Protein AF-A0A6P0UUU0-F1 (afdb_monomer_lite)

Radius of gyration: 30.45 Å; chains: 1; bounding box: 71×57×84 Å

pLDDT: mean 71.26, std 27.65, range [24.52, 98.75]

Foldseek 3Di:
DPPVLQQWAPFAPQAADGTDTEHEPPGPQAQPDDPVPCPPVQAARRRHGQADPRGGGPDRDGAPDKAKDFPDDAPFEDAAQAWTPIWGKIFIGGDPPRHGDQHWFFWKFKAWPDPFWTWDFPDRIFTAHSRRMTTTITGTHRAFDKTWIWIDGPPYDIDIGIYTHDHAFKDKDWDDDPPFDDPQLDFTPAWTWIFIDGPDDDCPPDPTPTDTQGQDSPDRPSCCPVVVVVSVVVVVVVPVVRDDDPPQDDDDDDDDDPDDPPDDGVVVVVVVVVVVVVPDDDDPDDDD

Secondary structure (DSSP, 8-state):
--GGGG-BPPSB-SSSSS-B-PBPTT-TTTT-S-GGGGTT--B-TTS-BS-BTTB--SSS-----EEEEEEE--SEEEETTSB-SS-EEEEEEETTTTEE---TT-EEEEEE--SSS-EE-S--EEE--TTSEEEE--EE-SS-EEEEEEEE-TTS--EEEEEEEEPPPEEEEEEE--S----TT---SS-EEEEEEETTS-GGGS---EEEEPPPSSSSS--HHHHHHHHHHHHHHHGGGG----TT----------S-TT---HHHHHHHHHHHHHT---------

Structure (mmCIF, N/CA/C/O backbone):
data_AF-A0A6P0UUU0-F1
#
_entry.id   AF-A0A6P0UUU0-F1
#
loop_
_atom_site.group_PDB
_atom_site.id
_atom_site.type_symbol
_atom_site.label_atom_id
_atom_site.label_alt_id
_atom_site.label_comp_id
_atom_site.label_asym_id
_atom_site.label_entity_id
_atom_site.label_seq_id
_atom_site.pdbx_PDB_ins_code
_atom_site.Cartn_x
_atom_site.Cartn_y
_atom_site.Cartn_z
_atom_site.occupancy
_atom_site.B_iso_or_equiv
_atom_site.auth_seq_id
_atom_site.auth_comp_id
_atom_site.auth_asym_id
_atom_site.auth_atom_id
_atom_site.pdbx_PDB_model_num
ATOM 1 N N . MET A 1 1 ? 17.613 -21.620 -22.709 1.00 44.66 1 MET A N 1
ATOM 2 C CA . MET A 1 1 ? 16.997 -20.445 -22.071 1.00 44.66 1 MET A CA 1
ATOM 3 C C . MET A 1 1 ? 15.505 -20.620 -22.190 1.00 44.66 1 MET A C 1
ATOM 5 O O . MET A 1 1 ? 15.018 -20.795 -23.304 1.00 44.66 1 MET A O 1
ATOM 9 N N . ASN A 1 2 ? 14.822 -20.731 -21.058 1.00 46.19 2 ASN A N 1
ATOM 10 C CA . ASN A 1 2 ? 13.368 -20.734 -21.039 1.00 46.19 2 ASN A CA 1
ATOM 11 C C . ASN A 1 2 ? 12.941 -19.280 -21.319 1.00 46.19 2 ASN A C 1
ATOM 13 O O . ASN A 1 2 ? 13.524 -18.386 -20.716 1.00 46.19 2 ASN A O 1
ATOM 17 N N . PRO A 1 3 ? 11.983 -18.985 -22.210 1.00 50.66 3 PRO A N 1
ATOM 18 C CA . PRO A 1 3 ? 11.559 -17.604 -22.479 1.00 50.66 3 PRO A CA 1
ATOM 19 C C . PRO A 1 3 ? 11.053 -16.827 -21.242 1.00 50.66 3 PRO A C 1
ATOM 21 O O . PRO A 1 3 ? 10.947 -15.609 -21.294 1.00 50.66 3 PRO A O 1
ATOM 24 N N . GLN A 1 4 ? 10.785 -17.521 -20.126 1.00 52.41 4 GLN A N 1
ATOM 25 C CA . GLN A 1 4 ? 10.502 -16.953 -18.797 1.00 52.41 4 GLN A CA 1
ATOM 26 C C . GLN A 1 4 ? 11.733 -16.322 -18.101 1.00 52.41 4 GLN A C 1
ATOM 28 O O . GLN A 1 4 ? 11.567 -15.569 -17.147 1.00 52.41 4 GLN A O 1
ATOM 33 N N . ASP A 1 5 ? 12.962 -16.574 -18.570 1.00 68.62 5 ASP A N 1
ATOM 34 C CA . ASP A 1 5 ? 14.196 -16.048 -17.952 1.00 68.62 5 ASP A CA 1
ATOM 35 C C . ASP A 1 5 ? 14.411 -14.545 -18.225 1.00 68.62 5 ASP A C 1
ATOM 37 O O . ASP A 1 5 ? 15.301 -13.930 -17.647 1.00 68.62 5 ASP A O 1
ATOM 41 N N . SER A 1 6 ? 13.613 -13.930 -19.105 1.00 81.38 6 SER A N 1
ATOM 42 C CA . SER A 1 6 ? 13.775 -12.519 -19.485 1.00 81.38 6 SER A CA 1
ATOM 43 C C . SER A 1 6 ? 13.211 -11.529 -18.458 1.00 81.38 6 SER A C 1
ATOM 45 O O . SER A 1 6 ? 13.494 -10.337 -18.569 1.00 81.38 6 SER A O 1
ATOM 47 N N . ARG A 1 7 ? 12.428 -12.004 -17.473 1.00 91.25 7 ARG A N 1
ATOM 48 C CA . ARG A 1 7 ? 11.769 -11.190 -16.428 1.00 91.25 7 ARG A CA 1
ATOM 49 C C . ARG A 1 7 ? 11.133 -9.912 -16.981 1.00 91.25 7 ARG A C 1
ATOM 51 O O . ARG A 1 7 ? 11.441 -8.795 -16.569 1.00 91.25 7 ARG A O 1
ATOM 58 N N . LEU A 1 8 ? 10.260 -10.112 -17.959 1.00 93.75 8 LEU A N 1
ATOM 59 C CA . LEU A 1 8 ? 9.458 -9.063 -18.569 1.00 93.75 8 LEU A CA 1
ATOM 60 C C . LEU A 1 8 ? 8.027 -9.164 -18.061 1.00 93.75 8 LEU A C 1
ATOM 62 O O . LEU A 1 8 ? 7.489 -10.264 -17.921 1.00 93.75 8 LEU A O 1
ATOM 66 N N . ALA A 1 9 ? 7.398 -8.019 -17.850 1.00 95.25 9 ALA A N 1
ATOM 67 C CA . ALA A 1 9 ? 5.964 -7.949 -17.660 1.00 95.25 9 ALA A CA 1
ATOM 68 C C . ALA A 1 9 ? 5.229 -8.314 -18.975 1.00 95.25 9 ALA A C 1
ATOM 70 O O . ALA A 1 9 ? 5.771 -8.066 -20.060 1.00 95.25 9 ALA A O 1
ATOM 71 N N . PRO A 1 10 ? 4.009 -8.888 -18.921 1.00 94.50 10 PRO A N 1
ATOM 72 C CA . PRO A 1 10 ? 3.176 -9.108 -20.111 1.00 94.50 10 PRO A CA 1
ATOM 73 C C . PRO A 1 10 ? 2.939 -7.813 -20.899 1.00 94.50 10 PRO A C 1
ATOM 75 O O . PRO A 1 10 ? 3.028 -6.739 -20.329 1.00 94.50 10 PRO A O 1
ATOM 78 N N . LEU A 1 11 ? 2.585 -7.878 -22.187 1.00 95.50 11 LEU A N 1
ATOM 79 C CA . LEU A 1 11 ? 2.251 -6.672 -22.960 1.00 95.50 11 LEU A CA 1
ATOM 80 C C . LEU A 1 11 ? 1.112 -5.881 -22.284 1.00 95.50 11 LEU A C 1
ATOM 82 O O . LEU A 1 11 ? 0.001 -6.398 -22.144 1.00 95.50 11 LEU A O 1
ATOM 86 N N . GLY A 1 12 ? 1.371 -4.629 -21.903 1.00 95.38 12 GLY A N 1
ATOM 87 C CA . GLY A 1 12 ? 0.440 -3.833 -21.102 1.00 95.38 12 GLY A CA 1
ATOM 88 C C . GLY A 1 12 ? 0.686 -2.327 -21.170 1.00 95.38 12 GLY A C 1
ATOM 89 O O . GLY A 1 12 ? 1.577 -1.854 -21.876 1.00 95.38 12 GLY A O 1
ATOM 90 N N . ASP A 1 13 ? -0.151 -1.566 -20.462 1.00 95.50 13 ASP A N 1
ATOM 91 C CA . ASP A 1 13 ? 0.053 -0.129 -20.254 1.00 95.50 13 ASP A CA 1
ATOM 92 C C . ASP A 1 13 ? 1.038 0.089 -19.098 1.00 95.50 13 ASP A C 1
ATOM 94 O O . ASP A 1 13 ? 0.665 0.024 -17.928 1.00 95.50 13 ASP A O 1
ATOM 98 N N . TYR A 1 14 ? 2.290 0.370 -19.453 1.00 95.88 14 TYR A N 1
ATOM 99 C CA . TYR A 1 14 ? 3.342 0.780 -18.519 1.00 95.88 14 TYR A CA 1
ATOM 100 C C . TYR A 1 14 ? 3.783 2.227 -18.768 1.00 95.88 14 TYR A C 1
ATOM 102 O O . TYR A 1 14 ? 4.928 2.589 -18.492 1.00 95.88 14 TYR A O 1
ATOM 110 N N . GLY A 1 15 ? 2.872 3.039 -19.315 1.00 94.31 15 GLY A N 1
ATOM 111 C CA . GLY A 1 15 ? 3.083 4.442 -19.654 1.00 94.31 15 GLY A CA 1
ATOM 112 C C . GLY A 1 15 ? 3.233 4.708 -21.150 1.00 94.31 15 GLY A C 1
ATOM 113 O O . GLY A 1 15 ? 3.515 3.810 -21.949 1.00 94.31 15 GLY A O 1
ATOM 114 N N . GLY A 1 16 ? 3.058 5.978 -21.519 1.00 93.06 16 GLY A N 1
ATOM 115 C CA . GLY A 1 16 ? 3.174 6.455 -22.898 1.00 93.06 16 GLY A CA 1
ATOM 116 C C . GLY A 1 16 ? 2.039 6.027 -23.852 1.00 93.06 16 GLY A C 1
ATOM 117 O O . GLY A 1 16 ? 0.987 5.551 -23.428 1.00 93.06 16 GLY A O 1
ATOM 118 N N . PRO A 1 17 ? 2.204 6.237 -25.175 1.00 95.19 17 PRO A N 1
ATOM 119 C CA . PRO A 1 17 ? 1.106 6.148 -26.147 1.00 95.19 17 PRO A CA 1
ATOM 120 C C . PRO A 1 17 ? 0.798 4.732 -26.665 1.00 95.19 17 PRO A C 1
ATOM 122 O O . PRO A 1 17 ? -0.170 4.552 -27.405 1.00 95.19 17 PRO A O 1
ATOM 125 N N . THR A 1 18 ? 1.619 3.730 -26.343 1.00 94.94 18 THR A N 1
ATOM 126 C CA . THR A 1 18 ? 1.473 2.350 -26.839 1.00 94.94 18 THR A CA 1
ATOM 127 C C . THR A 1 18 ? 1.799 1.339 -25.750 1.00 94.94 18 THR A C 1
ATOM 129 O O . THR A 1 18 ? 2.655 1.602 -24.913 1.00 94.94 18 THR A O 1
ATOM 132 N N . GLN A 1 19 ? 1.194 0.150 -25.812 1.00 96.81 19 GLN A N 1
ATOM 133 C CA . GLN A 1 19 ? 1.541 -0.943 -24.901 1.00 96.81 19 GLN A CA 1
ATOM 134 C C . GLN A 1 19 ? 3.003 -1.384 -25.070 1.00 96.81 19 GLN A C 1
ATOM 136 O O . GLN A 1 19 ? 3.518 -1.433 -26.190 1.00 96.81 19 GLN A O 1
ATOM 141 N N . THR A 1 20 ? 3.650 -1.746 -23.964 1.00 96.12 20 THR A N 1
ATOM 142 C CA . THR A 1 20 ? 5.048 -2.203 -23.908 1.00 96.12 20 THR A CA 1
ATOM 143 C C . THR A 1 20 ? 5.175 -3.467 -23.054 1.00 96.12 20 THR A C 1
ATOM 145 O O . THR A 1 20 ? 4.236 -3.849 -22.359 1.00 96.12 20 THR A O 1
ATOM 148 N N . HIS A 1 21 ? 6.320 -4.146 -23.133 1.00 95.56 21 HIS A N 1
ATOM 149 C CA . HIS A 1 21 ? 6.720 -5.135 -22.130 1.00 95.56 21 HIS A CA 1
ATOM 150 C C . HIS A 1 21 ? 7.664 -4.423 -21.162 1.00 95.56 21 HIS A C 1
ATOM 152 O O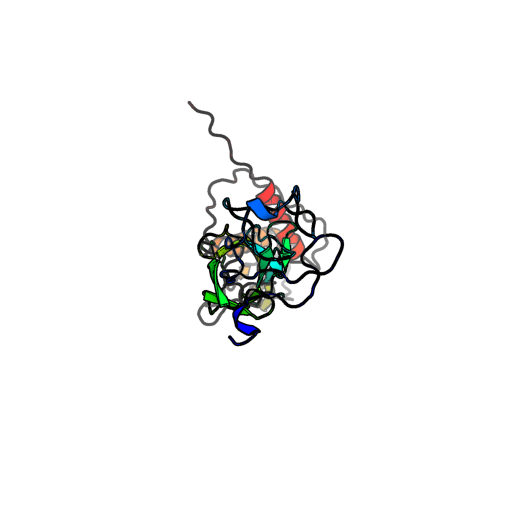 . HIS A 1 21 ? 8.781 -4.086 -21.559 1.00 95.56 21 HIS A O 1
ATOM 158 N N . ALA A 1 22 ? 7.211 -4.147 -19.939 1.00 96.69 22 ALA A N 1
ATOM 159 C CA . ALA A 1 22 ? 8.073 -3.526 -18.939 1.00 96.69 22 ALA A CA 1
ATOM 160 C C . ALA A 1 22 ? 9.169 -4.491 -18.479 1.00 96.69 22 ALA A C 1
ATOM 162 O O . ALA A 1 22 ? 8.937 -5.697 -18.355 1.00 96.69 22 ALA A O 1
ATOM 163 N N . LEU A 1 23 ? 10.352 -3.952 -18.194 1.00 96.44 23 LEU A N 1
ATOM 164 C CA . LEU A 1 23 ? 11.395 -4.693 -17.493 1.00 96.44 23 LEU A CA 1
ATOM 165 C C . LEU A 1 23 ? 11.009 -4.785 -16.015 1.00 96.44 23 LEU A C 1
ATOM 167 O O . LEU A 1 23 ? 10.646 -3.780 -15.402 1.00 96.44 23 LEU A O 1
ATOM 171 N N . LEU A 1 24 ? 11.059 -5.986 -15.445 1.00 95.44 24 LEU A N 1
ATOM 172 C CA . LEU A 1 24 ? 10.915 -6.167 -14.002 1.00 95.44 24 LEU A CA 1
ATOM 173 C C . LEU A 1 24 ? 12.276 -5.965 -13.313 1.00 95.44 24 LEU A C 1
ATOM 175 O O . LEU A 1 24 ? 13.309 -6.067 -13.988 1.00 95.44 24 LEU A O 1
ATOM 179 N N . PRO A 1 25 ? 12.304 -5.715 -11.984 1.00 92.50 25 PRO A N 1
ATOM 180 C CA . PRO A 1 25 ? 13.548 -5.725 -11.210 1.00 92.50 25 PRO A CA 1
ATOM 181 C C . PRO A 1 25 ? 14.402 -6.949 -11.554 1.00 92.50 25 PRO A C 1
ATOM 183 O O . PRO A 1 25 ? 13.845 -7.994 -11.857 1.00 92.50 25 PRO A O 1
ATOM 186 N N . ASP A 1 26 ? 15.728 -6.805 -11.581 1.00 91.06 26 ASP A N 1
ATOM 187 C CA . ASP A 1 26 ? 16.729 -7.807 -11.999 1.00 91.06 26 ASP A CA 1
ATOM 188 C C . ASP A 1 26 ? 16.436 -8.555 -13.319 1.00 91.06 26 ASP A C 1
ATOM 190 O O . ASP A 1 26 ? 16.791 -9.728 -13.481 1.00 91.06 26 ASP A O 1
ATOM 194 N N . SER A 1 27 ? 15.793 -7.895 -14.287 1.00 95.00 27 SER A N 1
ATOM 195 C CA . SER A 1 27 ? 15.747 -8.393 -15.662 1.00 95.00 27 SER A CA 1
ATOM 196 C C . SER A 1 27 ? 17.153 -8.456 -16.279 1.00 95.00 27 SER A C 1
ATOM 198 O O . SER A 1 27 ? 17.922 -7.505 -16.136 1.00 95.00 27 SER A O 1
ATOM 200 N N . PRO A 1 28 ? 17.500 -9.519 -17.037 1.00 94.94 28 PRO A N 1
ATOM 201 C CA . PRO A 1 28 ? 18.769 -9.590 -17.766 1.00 94.94 28 PRO A CA 1
ATOM 202 C C . PRO A 1 28 ? 18.944 -8.526 -18.857 1.00 94.94 28 PRO A C 1
ATOM 204 O O . PRO A 1 28 ? 20.000 -8.487 -19.477 1.00 94.94 28 PRO A O 1
ATOM 207 N N . ALA A 1 29 ? 17.902 -7.743 -19.151 1.00 95.31 29 ALA A N 1
ATOM 208 C CA . ALA A 1 29 ? 17.928 -6.655 -20.121 1.00 95.31 29 ALA A CA 1
ATOM 209 C C . ALA A 1 29 ? 18.326 -5.299 -19.511 1.00 95.31 29 ALA A C 1
ATOM 211 O O . ALA A 1 29 ? 18.540 -4.363 -20.280 1.00 95.31 29 ALA A O 1
ATOM 212 N N . LEU A 1 30 ? 18.434 -5.209 -18.179 1.00 95.50 30 LEU A N 1
ATOM 213 C CA . LEU A 1 30 ? 18.801 -3.982 -17.471 1.00 95.50 30 LEU A CA 1
ATOM 214 C C . LEU A 1 30 ? 20.280 -3.634 -17.667 1.00 95.50 30 LEU A C 1
ATOM 216 O O . LEU A 1 30 ? 21.133 -4.493 -17.446 1.00 95.50 30 LEU A O 1
ATOM 220 N N . ASP A 1 31 ? 20.578 -2.389 -18.037 1.00 95.75 31 ASP A N 1
ATOM 221 C CA . ASP A 1 31 ? 21.915 -1.788 -18.116 1.00 95.75 31 ASP A CA 1
ATOM 222 C C . ASP A 1 31 ? 22.934 -2.601 -18.953 1.00 95.75 31 ASP A C 1
ATOM 224 O O . ASP A 1 31 ? 24.138 -2.604 -18.681 1.00 95.75 31 ASP A O 1
ATOM 228 N N . VAL A 1 32 ? 22.471 -3.328 -19.976 1.00 95.38 32 VAL A N 1
ATOM 229 C CA . VAL A 1 32 ? 23.313 -4.227 -20.803 1.00 95.38 32 VAL A CA 1
ATOM 230 C C . VAL A 1 32 ? 23.292 -3.912 -22.301 1.00 95.38 32 VAL A C 1
ATOM 232 O O . VAL A 1 32 ? 23.882 -4.643 -23.102 1.00 95.38 32 VAL A O 1
ATOM 235 N N . GLY A 1 33 ? 22.610 -2.846 -22.711 1.00 94.56 33 GLY A N 1
ATOM 236 C CA . GLY A 1 33 ? 22.616 -2.375 -24.089 1.00 94.56 33 GLY A CA 1
ATOM 237 C C . GLY A 1 33 ? 23.905 -1.637 -24.472 1.00 94.56 33 GLY A C 1
ATOM 238 O O . GLY A 1 33 ? 24.763 -1.331 -23.648 1.00 94.56 33 GLY A O 1
ATOM 239 N N . ASP A 1 34 ? 24.054 -1.345 -25.766 1.00 95.50 34 ASP A N 1
ATOM 240 C CA . ASP A 1 34 ? 25.179 -0.565 -26.296 1.00 95.50 34 ASP A CA 1
ATOM 241 C C . ASP A 1 34 ? 24.724 0.864 -26.619 1.00 95.50 34 ASP A C 1
ATOM 243 O O . ASP A 1 34 ? 24.010 1.100 -27.599 1.00 95.50 34 ASP A O 1
ATOM 247 N N . ASN A 1 35 ? 25.190 1.831 -25.825 1.00 95.88 35 ASN A N 1
ATOM 248 C CA . ASN A 1 35 ? 24.887 3.253 -26.008 1.00 95.88 35 ASN A CA 1
ATOM 249 C C . ASN A 1 35 ? 25.274 3.777 -27.403 1.00 95.88 35 ASN A C 1
ATOM 251 O O . ASN A 1 35 ? 24.651 4.718 -27.900 1.00 95.88 35 ASN A O 1
ATOM 255 N N . ALA A 1 36 ? 26.277 3.185 -28.064 1.00 94.94 36 ALA A N 1
ATOM 256 C CA . ALA A 1 36 ? 26.676 3.588 -29.411 1.00 94.94 36 ALA A CA 1
ATOM 257 C C . ALA A 1 36 ? 25.599 3.269 -30.466 1.00 94.94 36 ALA A C 1
ATOM 259 O O . ALA A 1 36 ? 25.558 3.918 -31.513 1.00 94.94 36 ALA A O 1
ATOM 260 N N . GLN A 1 37 ? 24.698 2.319 -30.185 1.00 93.50 37 GLN A N 1
ATOM 261 C CA . GLN A 1 37 ? 23.611 1.921 -31.088 1.00 93.50 37 GLN A CA 1
ATOM 262 C C . GLN A 1 37 ? 22.373 2.816 -30.988 1.00 93.50 37 GLN A C 1
ATOM 264 O O . GLN A 1 37 ? 21.430 2.633 -31.757 1.00 93.50 37 GLN A O 1
ATOM 269 N N . LEU A 1 38 ? 22.352 3.804 -30.086 1.00 90.62 38 LEU A N 1
ATOM 270 C CA . LEU A 1 38 ? 21.170 4.648 -29.900 1.00 90.62 38 LEU A CA 1
ATOM 271 C C . LEU A 1 38 ? 20.869 5.538 -31.105 1.00 90.62 38 LEU A C 1
ATOM 273 O O . LEU A 1 38 ? 19.727 5.942 -31.274 1.00 90.62 38 LEU A O 1
ATOM 277 N N . MET A 1 39 ? 21.851 5.847 -31.958 1.00 90.12 39 MET A N 1
ATOM 278 C CA . MET A 1 39 ? 21.653 6.620 -33.198 1.00 90.12 39 MET A CA 1
ATOM 279 C C . MET A 1 39 ? 20.778 7.888 -33.034 1.00 90.12 39 MET 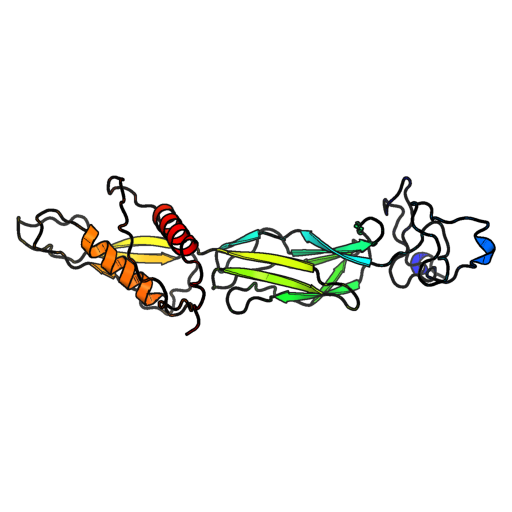A C 1
ATOM 281 O O . MET A 1 39 ? 20.030 8.257 -33.937 1.00 90.12 39 MET A O 1
ATOM 285 N N . GLY A 1 40 ? 20.861 8.566 -31.881 1.00 89.94 40 GLY A N 1
ATOM 286 C CA . GLY A 1 40 ? 20.072 9.767 -31.568 1.00 89.94 40 GLY A CA 1
ATOM 287 C C . GLY A 1 40 ? 18.720 9.525 -30.879 1.00 89.94 40 GLY A C 1
ATOM 288 O O . GLY A 1 40 ? 18.004 10.490 -30.627 1.00 89.94 40 GLY A O 1
ATOM 289 N N . LEU A 1 41 ? 18.370 8.281 -30.541 1.00 93.88 41 LEU A N 1
ATOM 290 C CA . LEU A 1 41 ? 17.237 7.950 -29.673 1.00 93.88 41 LEU A CA 1
ATOM 291 C C . LEU A 1 41 ? 17.496 8.497 -28.265 1.00 93.88 41 LEU A C 1
ATOM 293 O O . LEU A 1 41 ? 18.335 7.980 -27.532 1.00 93.88 41 LEU A O 1
ATOM 297 N N . THR A 1 42 ? 16.770 9.548 -27.890 1.00 95.81 42 THR A N 1
ATOM 298 C CA . THR A 1 42 ? 16.851 10.148 -26.549 1.00 95.81 42 THR A CA 1
ATOM 299 C C . THR A 1 42 ? 15.809 9.589 -25.585 1.00 95.81 42 THR A C 1
ATOM 301 O O . THR A 1 42 ? 15.970 9.742 -24.375 1.00 95.81 42 THR A O 1
ATOM 304 N N . THR A 1 43 ? 14.754 8.953 -26.107 1.00 96.69 43 THR A N 1
ATOM 305 C CA . THR A 1 43 ? 13.658 8.391 -25.310 1.00 96.69 43 THR A CA 1
ATOM 306 C C . THR A 1 43 ? 13.239 6.986 -25.743 1.00 96.69 43 THR A C 1
ATOM 308 O O . THR A 1 43 ? 13.507 6.551 -26.869 1.00 96.69 43 THR A O 1
ATOM 311 N N . ASP A 1 44 ? 12.647 6.241 -24.813 1.00 96.69 44 ASP A N 1
ATOM 312 C CA . ASP A 1 44 ? 12.035 4.944 -25.063 1.00 96.69 44 ASP A CA 1
ATOM 313 C C . ASP A 1 44 ? 10.675 5.100 -25.752 1.00 96.69 44 ASP A C 1
ATOM 315 O O . ASP A 1 44 ? 10.266 6.208 -26.116 1.00 96.69 44 ASP A O 1
ATOM 319 N N . GLN A 1 45 ? 9.983 3.986 -25.992 1.00 95.75 45 GLN A N 1
ATOM 320 C CA . GLN A 1 45 ? 8.688 4.007 -26.672 1.00 95.75 45 GLN A CA 1
ATOM 321 C C . GLN A 1 45 ? 7.606 4.761 -25.877 1.00 95.75 45 GLN A C 1
ATOM 323 O O . GLN A 1 45 ? 6.614 5.208 -26.455 1.00 95.75 45 GLN A O 1
ATOM 328 N N . ARG A 1 46 ? 7.803 4.921 -24.566 1.00 96.38 46 ARG A N 1
ATOM 329 C CA . ARG A 1 46 ? 6.896 5.623 -23.658 1.00 96.38 46 ARG A CA 1
ATOM 330 C C . ARG A 1 46 ? 7.178 7.124 -23.613 1.00 96.38 46 ARG A C 1
ATOM 332 O O . ARG A 1 46 ? 6.300 7.895 -23.242 1.00 96.38 46 ARG A O 1
ATOM 339 N N . GLY A 1 47 ? 8.380 7.534 -24.020 1.00 95.94 47 GLY A N 1
ATOM 340 C CA . GLY A 1 47 ? 8.888 8.897 -23.866 1.00 95.94 47 GLY A CA 1
ATOM 341 C C . GLY A 1 47 ? 9.808 9.073 -22.653 1.00 95.94 47 GLY A C 1
ATOM 342 O O . GLY A 1 47 ? 10.236 10.196 -22.390 1.00 95.94 47 GLY A O 1
ATOM 343 N N . ALA A 1 48 ? 10.140 7.993 -21.938 1.00 96.25 48 ALA A N 1
ATOM 344 C CA . ALA A 1 48 ? 11.118 7.998 -20.851 1.00 96.25 48 ALA A CA 1
ATOM 345 C C . ALA A 1 48 ? 12.536 8.207 -21.393 1.00 96.25 48 ALA A C 1
ATOM 347 O O . ALA A 1 48 ? 12.825 7.785 -22.507 1.00 96.25 48 ALA A O 1
ATOM 348 N N . VAL A 1 49 ? 13.433 8.836 -20.627 1.00 95.94 49 VAL A N 1
ATOM 349 C CA . VAL A 1 49 ? 14.847 9.008 -21.022 1.00 95.94 49 VAL A CA 1
ATOM 350 C C . VAL A 1 49 ? 15.497 7.642 -21.265 1.00 95.94 49 VAL A C 1
ATOM 352 O O . VAL A 1 49 ? 15.257 6.723 -20.500 1.00 95.94 49 VAL A O 1
ATOM 355 N N . ARG A 1 50 ? 16.318 7.515 -22.320 1.00 94.75 50 ARG A N 1
ATOM 356 C CA . ARG A 1 50 ? 16.924 6.240 -22.773 1.00 94.75 50 ARG A CA 1
ATOM 357 C C . ARG A 1 50 ? 18.179 5.759 -22.070 1.00 94.75 50 ARG A C 1
ATOM 359 O O . ARG A 1 50 ? 18.685 4.713 -22.443 1.00 94.75 50 ARG A O 1
ATOM 366 N N . ILE A 1 51 ? 18.765 6.580 -21.217 1.00 95.19 51 ILE A N 1
ATOM 367 C CA . ILE A 1 51 ? 19.990 6.213 -20.518 1.00 95.19 51 ILE A CA 1
ATOM 368 C C . ILE A 1 51 ? 19.764 6.561 -19.062 1.00 95.19 51 ILE A C 1
ATOM 370 O O . ILE A 1 51 ? 19.946 7.712 -18.650 1.00 95.19 51 ILE A O 1
ATOM 374 N N . ILE A 1 52 ? 19.351 5.559 -18.303 1.00 93.25 52 ILE A N 1
ATOM 375 C CA . ILE A 1 52 ? 19.415 5.567 -16.846 1.00 93.25 52 ILE A CA 1
ATOM 376 C C . ILE A 1 52 ? 20.698 4.832 -16.434 1.00 93.25 52 ILE A C 1
ATOM 378 O O . ILE A 1 52 ? 21.293 4.119 -17.228 1.00 93.25 52 ILE A O 1
ATOM 382 N N . ASN A 1 53 ? 21.247 5.133 -15.252 1.00 89.12 53 ASN A N 1
ATOM 383 C CA . ASN A 1 53 ? 22.435 4.451 -14.704 1.00 89.12 53 ASN A CA 1
ATOM 384 C C . ASN A 1 53 ? 23.642 4.290 -15.655 1.00 89.12 53 ASN A C 1
ATOM 386 O O . ASN A 1 53 ? 24.473 3.407 -15.465 1.00 89.12 53 ASN A O 1
ATOM 390 N N . THR A 1 54 ? 23.808 5.207 -16.615 1.00 93.31 54 THR A N 1
ATOM 391 C CA . THR A 1 54 ? 24.884 5.275 -17.626 1.00 93.31 54 THR A CA 1
ATOM 392 C C . THR A 1 54 ? 24.806 4.306 -18.809 1.00 93.31 54 THR A C 1
ATOM 394 O O . THR A 1 54 ? 25.530 4.544 -19.779 1.00 93.31 54 THR A O 1
ATOM 397 N N . THR A 1 55 ? 23.934 3.295 -18.807 1.00 96.00 55 THR A N 1
ATOM 398 C CA . THR A 1 55 ? 23.829 2.307 -19.897 1.00 96.00 55 THR A CA 1
ATOM 399 C C . THR A 1 55 ? 22.373 2.103 -20.283 1.00 96.00 55 THR A C 1
ATOM 401 O O . THR A 1 55 ? 21.528 2.005 -19.416 1.00 96.00 55 THR A O 1
ATOM 404 N N . VAL A 1 56 ? 22.077 2.051 -21.581 1.00 97.06 56 VAL A N 1
ATOM 405 C CA . VAL A 1 56 ? 20.718 1.769 -22.061 1.00 97.06 56 VAL A CA 1
ATOM 406 C C . VAL A 1 56 ? 20.310 0.326 -21.774 1.00 97.06 56 VAL A C 1
ATOM 408 O O . VAL A 1 56 ? 21.119 -0.598 -21.907 1.00 97.06 56 VAL A O 1
ATOM 411 N N . ASP A 1 57 ? 19.033 0.112 -21.488 1.00 96.81 57 ASP A N 1
ATOM 412 C CA . ASP A 1 57 ? 18.451 -1.217 -21.436 1.00 96.81 57 ASP A CA 1
ATOM 413 C C . ASP A 1 57 ? 18.236 -1.813 -22.835 1.00 96.81 57 ASP A C 1
ATOM 415 O O . ASP A 1 57 ? 18.057 -1.127 -23.852 1.00 96.81 57 ASP A O 1
ATOM 419 N N . ILE A 1 58 ? 18.196 -3.144 -22.911 1.00 95.38 58 ILE A N 1
ATOM 420 C CA . ILE A 1 58 ? 17.839 -3.837 -24.151 1.00 95.38 58 ILE A CA 1
ATOM 421 C C . ILE A 1 58 ? 16.320 -3.787 -24.347 1.00 95.38 58 ILE A C 1
ATOM 423 O O . ILE A 1 58 ? 15.566 -4.493 -23.682 1.00 95.38 58 ILE A O 1
ATOM 427 N N . GLY A 1 59 ? 15.869 -3.045 -25.363 1.00 93.62 59 GLY A N 1
ATOM 428 C CA . GLY A 1 59 ? 14.507 -3.149 -25.889 1.00 93.62 59 GLY A CA 1
ATOM 429 C C . GLY A 1 59 ? 13.785 -1.816 -26.077 1.00 93.62 59 GLY A C 1
ATOM 430 O O . GLY A 1 59 ? 14.382 -0.754 -26.246 1.00 93.62 59 GLY A O 1
ATOM 431 N N . ALA A 1 60 ? 12.454 -1.874 -26.118 1.00 94.25 60 ALA A N 1
ATOM 432 C CA . ALA A 1 60 ? 11.593 -0.710 -26.354 1.00 94.25 60 ALA A CA 1
ATOM 433 C C . ALA A 1 60 ? 11.286 0.108 -25.084 1.00 94.25 60 ALA A C 1
ATOM 435 O O . ALA A 1 60 ? 10.712 1.191 -25.190 1.00 94.25 60 ALA A O 1
ATOM 436 N N . PHE A 1 61 ? 11.675 -0.409 -23.921 1.00 96.31 61 PHE A N 1
ATOM 437 C CA . PHE A 1 61 ? 11.395 0.119 -22.592 1.00 96.31 61 PHE A CA 1
ATOM 438 C C . PHE A 1 61 ? 12.720 0.383 -21.873 1.00 96.31 61 PHE A C 1
ATOM 440 O O . PHE A 1 61 ? 13.592 -0.480 -21.925 1.00 96.31 61 PHE A O 1
ATOM 447 N N . GLU A 1 62 ? 12.845 1.542 -21.228 1.00 96.94 62 GLU A N 1
ATOM 448 C CA . GLU A 1 62 ? 13.936 1.851 -20.293 1.00 96.94 62 GLU A CA 1
ATOM 449 C C . GLU A 1 62 ? 13.397 1.849 -18.859 1.00 96.94 62 GLU A C 1
ATOM 451 O O . GLU A 1 62 ? 12.408 2.523 -18.575 1.00 96.94 62 GLU A O 1
ATOM 456 N N . PHE A 1 63 ? 14.023 1.118 -17.948 1.00 96.06 63 PHE A N 1
ATOM 457 C CA . PHE A 1 63 ? 13.636 1.001 -16.551 1.00 96.06 63 PHE A CA 1
ATOM 458 C C . PHE A 1 63 ? 14.142 2.184 -15.723 1.00 96.06 63 PHE A C 1
ATOM 460 O O . PHE A 1 63 ? 15.337 2.356 -15.505 1.00 96.06 63 PHE A O 1
ATOM 467 N N . GLN A 1 64 ? 13.219 2.988 -15.188 1.00 94.94 64 GLN A N 1
ATOM 468 C CA . GLN A 1 64 ? 13.573 4.153 -14.364 1.00 94.94 64 GLN A CA 1
ATOM 469 C C . GLN A 1 64 ? 13.630 3.866 -12.856 1.00 94.94 64 GLN A C 1
ATOM 471 O O . GLN A 1 64 ? 13.856 4.773 -12.050 1.00 94.94 64 GLN A O 1
ATOM 476 N N . GLY A 1 65 ? 13.438 2.607 -12.461 1.00 94.81 65 GLY A N 1
ATOM 477 C CA . GLY A 1 65 ? 13.327 2.189 -11.067 1.00 94.81 65 GLY A CA 1
ATOM 478 C C . GLY A 1 65 ? 11.887 1.928 -10.634 1.00 94.81 65 GLY A C 1
ATOM 479 O O . GLY A 1 65 ? 10.937 2.053 -11.408 1.00 94.81 65 GLY A O 1
ATOM 480 N N . ILE A 1 66 ? 11.734 1.549 -9.367 1.00 97.00 66 ILE A N 1
ATOM 481 C CA . ILE A 1 66 ? 10.435 1.263 -8.754 1.00 97.00 66 ILE A CA 1
ATOM 482 C C . ILE A 1 66 ? 10.189 2.137 -7.530 1.00 97.00 66 ILE A C 1
ATOM 484 O O . ILE A 1 66 ? 11.124 2.616 -6.890 1.00 97.00 66 ILE A O 1
ATOM 488 N N . ALA A 1 67 ? 8.917 2.304 -7.191 1.00 97.94 67 ALA A N 1
ATOM 489 C CA . ALA A 1 67 ? 8.460 2.925 -5.960 1.00 97.94 67 ALA A CA 1
ATOM 490 C C . ALA A 1 67 ? 7.292 2.133 -5.360 1.00 97.94 67 AL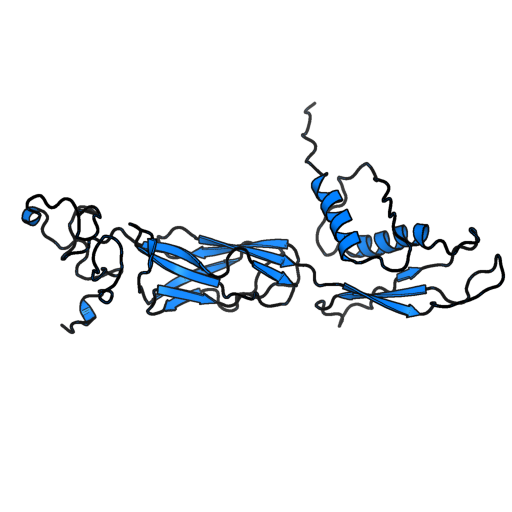A A C 1
ATOM 492 O O . ALA A 1 67 ? 6.697 1.272 -6.014 1.00 97.94 67 ALA A O 1
ATOM 493 N N . LEU A 1 68 ? 6.973 2.435 -4.103 1.00 98.56 68 LEU A N 1
ATOM 494 C CA . LEU A 1 68 ? 5.790 1.925 -3.419 1.00 98.56 68 LEU A CA 1
ATOM 495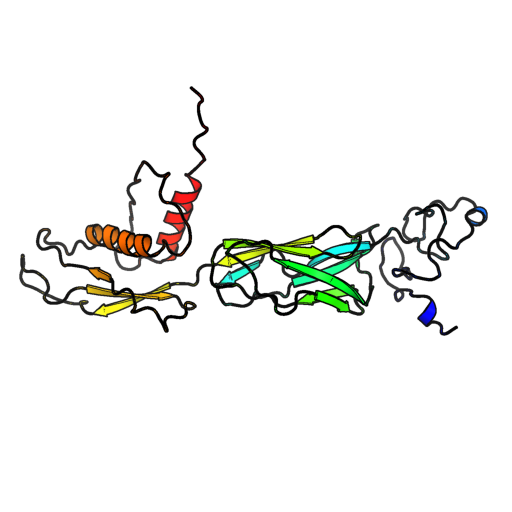 C C . LEU A 1 68 ? 4.701 2.995 -3.408 1.00 98.56 68 LEU A C 1
ATOM 497 O O . LEU A 1 68 ? 4.988 4.169 -3.173 1.00 98.56 68 LEU A O 1
ATOM 501 N N . ILE A 1 69 ? 3.450 2.578 -3.588 1.00 98.25 69 ILE A N 1
ATOM 502 C CA . ILE A 1 69 ? 2.273 3.415 -3.333 1.00 98.25 69 ILE A CA 1
ATOM 503 C C . ILE A 1 69 ? 1.265 2.671 -2.454 1.00 98.25 69 ILE A C 1
ATOM 505 O O . ILE A 1 69 ? 1.160 1.444 -2.510 1.00 98.25 69 ILE A O 1
ATOM 509 N N . ALA A 1 70 ? 0.492 3.423 -1.673 1.00 98.00 70 ALA A N 1
ATOM 510 C CA . ALA A 1 70 ? -0.696 2.915 -1.001 1.00 98.00 70 ALA A CA 1
ATOM 511 C C . ALA A 1 70 ? -1.813 2.775 -2.045 1.00 98.00 70 ALA A C 1
ATOM 513 O O . ALA A 1 70 ? -2.392 3.766 -2.486 1.00 98.00 70 ALA A O 1
ATOM 514 N N . ALA A 1 71 ? -2.078 1.547 -2.485 1.00 97.69 71 ALA A N 1
ATOM 515 C CA . ALA A 1 71 ? -3.076 1.259 -3.512 1.00 97.69 71 ALA A CA 1
ATOM 516 C C . ALA A 1 71 ? -4.503 1.238 -2.952 1.00 97.69 71 ALA A C 1
ATOM 518 O O . ALA A 1 71 ? -5.446 1.599 -3.654 1.00 97.69 71 ALA A O 1
ATOM 519 N N . ALA A 1 72 ? -4.664 0.816 -1.695 1.00 98.38 72 ALA A N 1
ATOM 520 C CA . ALA A 1 72 ? -5.943 0.818 -0.995 1.00 98.38 72 ALA A CA 1
ATOM 521 C C . ALA A 1 72 ? -5.751 0.775 0.525 1.00 98.38 72 ALA A C 1
ATOM 523 O O . ALA A 1 72 ? -4.717 0.327 1.019 1.00 98.38 72 ALA A O 1
ATOM 524 N N . GLY A 1 73 ? -6.786 1.192 1.255 1.00 97.69 73 GLY A N 1
ATOM 525 C CA . GLY A 1 73 ? -6.835 1.096 2.712 1.00 97.69 73 GLY A CA 1
ATOM 526 C C . GLY A 1 73 ? -6.138 2.231 3.471 1.00 97.69 73 GLY A C 1
ATOM 527 O O . GLY A 1 73 ? -5.915 2.103 4.671 1.00 97.69 73 GLY A O 1
ATOM 528 N N . ASP A 1 74 ? -5.795 3.334 2.805 1.00 98.25 74 ASP A N 1
ATOM 529 C CA . ASP A 1 74 ? -5.359 4.568 3.473 1.00 98.25 74 ASP A CA 1
ATOM 530 C C . ASP A 1 74 ? -6.564 5.420 3.903 1.00 98.25 74 ASP A C 1
ATOM 532 O O . ASP A 1 74 ? -7.599 5.420 3.233 1.00 98.25 74 ASP A O 1
ATOM 536 N N . GLY A 1 75 ? -6.427 6.152 5.011 1.00 96.44 75 GLY A N 1
ATOM 537 C CA . GLY A 1 75 ? -7.403 7.141 5.472 1.00 96.44 75 GLY A CA 1
ATOM 538 C C . GLY A 1 75 ? -8.719 6.560 5.990 1.00 96.44 75 GLY A C 1
ATOM 539 O O . GLY A 1 75 ? -9.751 7.220 5.897 1.00 96.44 75 GLY A O 1
ATOM 540 N N . GLN A 1 76 ? -8.706 5.327 6.495 1.00 97.56 76 GLN A N 1
ATOM 541 C CA . GLN A 1 76 ? -9.898 4.646 7.006 1.00 97.56 76 GLN A CA 1
ATOM 542 C C . GLN A 1 76 ? -9.918 4.591 8.533 1.00 97.56 76 GLN A C 1
ATOM 544 O O . GLN A 1 76 ? -8.887 4.657 9.205 1.00 97.56 76 GLN A O 1
ATOM 549 N N . ASN A 1 77 ? -11.122 4.435 9.067 1.00 91.19 77 ASN A N 1
ATOM 550 C CA . ASN A 1 77 ? -11.388 4.292 10.483 1.00 91.19 77 ASN A CA 1
ATOM 551 C C . ASN A 1 77 ? -12.226 3.037 10.752 1.00 91.19 77 ASN A C 1
ATOM 553 O O . ASN A 1 77 ? -12.811 2.439 9.844 1.00 91.19 77 ASN A O 1
ATOM 557 N N . THR A 1 78 ? -12.214 2.591 11.998 1.00 91.88 78 THR A N 1
ATOM 558 C CA . THR A 1 78 ? -13.071 1.514 12.494 1.00 91.88 78 THR A CA 1
ATOM 559 C C . THR A 1 78 ? -13.150 1.635 14.010 1.00 91.88 78 THR A C 1
ATOM 561 O O . THR A 1 78 ? -12.264 2.227 14.631 1.00 91.88 78 THR A O 1
ATOM 564 N N . THR A 1 79 ? -14.195 1.087 14.625 1.00 85.38 79 THR A N 1
ATOM 565 C CA . THR A 1 79 ? -14.284 1.067 16.089 1.00 85.38 79 THR A CA 1
ATOM 566 C C . THR A 1 79 ? -13.140 0.247 16.692 1.00 85.38 79 THR A C 1
ATOM 568 O O . THR A 1 79 ? -12.625 -0.681 16.069 1.00 85.38 79 THR A O 1
ATOM 571 N N . VAL A 1 80 ? -12.728 0.556 17.919 1.00 84.81 80 VAL A N 1
ATOM 572 C CA . VAL A 1 80 ? -11.762 -0.283 18.652 1.00 84.81 80 VAL A CA 1
ATOM 573 C C . VAL A 1 80 ? -12.170 -1.766 18.633 1.00 84.81 80 VAL A C 1
ATOM 575 O O . VAL A 1 80 ? -13.361 -2.091 18.680 1.00 84.81 80 VAL A O 1
ATOM 578 N N . ASN A 1 81 ? -11.183 -2.664 18.555 1.00 86.88 81 ASN A N 1
ATOM 579 C CA . ASN A 1 81 ? -11.338 -4.124 18.430 1.00 86.88 81 ASN A CA 1
ATOM 580 C C . ASN A 1 81 ? -12.062 -4.638 17.171 1.00 86.88 81 ASN A C 1
ATOM 582 O O . ASN A 1 81 ? -12.355 -5.834 17.089 1.00 86.88 81 ASN A O 1
ATOM 586 N N . THR A 1 82 ? -12.340 -3.794 16.174 1.00 89.69 82 THR A N 1
ATOM 587 C CA . THR A 1 82 ? -12.926 -4.239 14.902 1.00 89.69 82 THR A CA 1
ATOM 588 C C . THR A 1 82 ? -11.949 -4.119 13.739 1.00 89.69 82 THR A C 1
ATOM 590 O O . THR A 1 82 ? -11.012 -3.321 13.747 1.00 89.69 82 THR A O 1
ATOM 593 N N . SER A 1 83 ? -12.134 -4.961 12.721 1.00 96.69 83 SER A N 1
ATOM 594 C CA . SER A 1 83 ? -11.306 -4.914 11.516 1.00 96.69 83 SER A CA 1
ATOM 595 C C . SER A 1 83 ? -11.593 -3.661 10.690 1.00 96.69 83 SER A C 1
ATOM 597 O O . SER A 1 83 ? -12.728 -3.180 10.625 1.00 96.69 83 SER A O 1
ATOM 599 N N . PHE A 1 84 ? -10.560 -3.142 10.032 1.00 97.75 84 PHE A N 1
ATOM 600 C CA . PHE A 1 84 ? -10.715 -2.119 9.006 1.00 97.75 84 PHE A CA 1
ATOM 601 C C . PHE A 1 84 ? -11.395 -2.725 7.774 1.00 97.75 84 PHE A C 1
ATOM 603 O O . PHE A 1 84 ? -11.119 -3.864 7.395 1.00 97.75 84 PHE A O 1
ATOM 610 N N . ALA A 1 85 ? -12.304 -1.968 7.154 1.00 97.12 85 ALA A N 1
ATOM 611 C CA . ALA A 1 85 ? -13.149 -2.482 6.077 1.00 97.12 85 ALA A CA 1
ATOM 612 C C . ALA A 1 85 ? -12.358 -2.817 4.804 1.00 97.12 85 ALA A C 1
ATOM 614 O O . ALA A 1 85 ? -12.697 -3.764 4.094 1.00 97.12 85 ALA A O 1
ATOM 615 N N . THR A 1 86 ? -11.313 -2.039 4.509 1.00 98.00 86 THR A N 1
ATOM 616 C CA . THR A 1 86 ? -10.455 -2.251 3.342 1.00 98.00 86 THR A CA 1
ATOM 617 C C . THR A 1 86 ? -9.105 -2.790 3.794 1.00 98.00 86 THR A C 1
ATOM 619 O O . THR A 1 86 ? -8.451 -2.202 4.651 1.00 98.00 86 THR A O 1
ATOM 622 N N . ASN A 1 87 ? -8.643 -3.887 3.197 1.00 97.75 87 ASN A N 1
ATOM 623 C CA . ASN A 1 87 ? -7.286 -4.370 3.446 1.00 97.75 87 ASN A CA 1
ATOM 624 C C . ASN A 1 87 ? -6.257 -3.311 3.038 1.00 97.75 87 ASN A C 1
ATOM 626 O O . ASN A 1 87 ? -6.410 -2.665 1.997 1.00 97.75 87 ASN A O 1
ATOM 630 N N . LEU A 1 88 ? -5.181 -3.188 3.815 1.00 98.44 88 LEU A N 1
ATOM 631 C CA . LEU A 1 88 ? -4.042 -2.365 3.428 1.00 98.44 88 LEU A CA 1
ATOM 632 C C . LEU A 1 88 ? -3.391 -3.014 2.206 1.00 98.44 88 LEU A C 1
ATOM 634 O O . LEU A 1 88 ? -3.092 -4.212 2.226 1.00 98.44 88 LEU A O 1
ATOM 638 N N . GLN A 1 89 ? -3.217 -2.246 1.132 1.00 98.50 89 GLN A N 1
ATOM 639 C CA . GLN A 1 89 ? -2.613 -2.719 -0.113 1.00 98.50 89 GLN A CA 1
ATOM 640 C C . GLN A 1 89 ? -1.477 -1.794 -0.524 1.00 98.50 89 GLN A C 1
ATOM 642 O O . GLN A 1 89 ? -1.676 -0.595 -0.716 1.00 98.50 89 GLN A O 1
ATOM 647 N N . VAL A 1 90 ? -0.291 -2.368 -0.690 1.00 98.75 90 VAL A N 1
ATOM 648 C CA . VAL A 1 90 ? 0.899 -1.684 -1.197 1.00 98.75 90 VAL A CA 1
ATOM 649 C C . VAL A 1 90 ? 1.152 -2.189 -2.610 1.00 98.75 90 VAL A C 1
ATOM 651 O O . VAL A 1 90 ? 1.310 -3.393 -2.802 1.00 98.75 90 VAL A O 1
ATOM 654 N N . GLN A 1 91 ? 1.188 -1.288 -3.589 1.00 98.56 91 GLN A N 1
ATOM 655 C CA . GLN A 1 91 ? 1.487 -1.614 -4.985 1.00 98.56 91 GLN A CA 1
ATOM 656 C C . GLN A 1 91 ? 2.900 -1.156 -5.329 1.00 98.56 91 GLN A C 1
ATOM 658 O O . GLN A 1 91 ? 3.279 -0.013 -5.058 1.00 98.56 91 GLN A O 1
ATOM 663 N N . VAL A 1 92 ? 3.652 -2.034 -5.987 1.00 98.38 92 VAL A N 1
ATOM 664 C CA . VAL A 1 92 ? 4.898 -1.669 -6.662 1.00 98.38 92 VAL A CA 1
ATOM 665 C C . VAL A 1 92 ? 4.564 -1.012 -7.997 1.00 98.38 92 VAL A C 1
ATOM 667 O O . VAL A 1 92 ? 3.840 -1.582 -8.821 1.00 98.38 92 VAL A O 1
ATOM 670 N N . VAL A 1 93 ? 5.097 0.185 -8.215 1.00 97.94 93 VAL A N 1
ATOM 671 C CA . VAL A 1 93 ? 4.944 0.949 -9.457 1.00 97.94 93 VAL A CA 1
ATOM 672 C C . VAL A 1 93 ? 6.295 1.272 -10.071 1.00 97.94 93 VAL A C 1
ATOM 674 O O . VAL A 1 93 ? 7.304 1.337 -9.372 1.00 97.94 93 VAL A O 1
ATOM 677 N N . GLU A 1 94 ? 6.311 1.509 -11.375 1.00 96.06 94 GLU A N 1
ATOM 678 C CA . GLU A 1 94 ? 7.445 2.111 -12.068 1.00 96.06 94 GLU A CA 1
ATOM 679 C C . GLU A 1 94 ? 7.439 3.636 -11.898 1.00 96.06 94 GLU A C 1
ATOM 681 O O . GLU A 1 94 ? 6.380 4.267 -11.880 1.00 96.06 94 GLU A O 1
ATOM 686 N N . THR A 1 95 ? 8.620 4.233 -11.755 1.00 94.31 95 THR A N 1
ATOM 687 C CA . THR A 1 95 ? 8.784 5.634 -11.328 1.00 94.31 95 THR A CA 1
ATOM 688 C C . THR A 1 95 ? 8.525 6.685 -12.408 1.00 94.31 95 THR A C 1
ATOM 690 O O . THR A 1 95 ? 8.383 7.856 -12.057 1.00 94.31 95 THR A O 1
ATOM 693 N N . PHE A 1 96 ? 8.441 6.333 -13.696 1.00 94.12 96 PHE A N 1
ATOM 694 C CA . PHE A 1 96 ? 8.238 7.318 -14.764 1.00 94.12 96 PHE A CA 1
ATOM 695 C C . PHE A 1 96 ? 6.844 7.946 -14.697 1.00 94.12 96 PHE A C 1
ATOM 697 O O . PHE A 1 96 ? 6.708 9.167 -14.737 1.00 94.12 96 PHE A O 1
ATOM 704 N N . GLU A 1 97 ? 5.809 7.112 -14.569 1.00 94.25 97 GLU A N 1
ATOM 705 C CA . GLU A 1 97 ? 4.402 7.546 -14.536 1.00 94.25 97 GLU A CA 1
ATOM 706 C C . GLU A 1 97 ? 3.594 6.890 -13.400 1.00 94.25 97 GLU A C 1
ATOM 708 O O . GLU A 1 97 ? 2.363 6.891 -13.436 1.00 94.25 97 GLU A O 1
ATOM 713 N N . ASN A 1 98 ? 4.260 6.323 -12.385 1.00 95.06 98 ASN A N 1
ATOM 714 C CA . ASN A 1 98 ? 3.628 5.570 -11.289 1.00 95.06 98 ASN A CA 1
ATOM 715 C C . ASN A 1 98 ? 2.713 4.442 -11.798 1.00 95.06 98 ASN A C 1
ATOM 717 O O . ASN A 1 98 ? 1.632 4.194 -11.258 1.00 95.06 98 ASN A O 1
ATOM 721 N N . LYS A 1 99 ? 3.136 3.761 -12.867 1.00 95.75 99 LYS A N 1
ATOM 722 C CA . LYS A 1 99 ? 2.362 2.680 -13.488 1.00 95.75 99 LYS A CA 1
ATOM 723 C C . LYS A 1 99 ? 2.580 1.369 -12.728 1.00 95.75 99 LYS A C 1
ATOM 725 O O . LYS A 1 99 ? 3.734 1.048 -12.443 1.00 95.75 99 LYS A O 1
ATOM 730 N N . PRO A 1 100 ? 1.524 0.596 -12.411 1.00 97.12 100 PRO A N 1
ATOM 731 C CA . PRO A 1 100 ? 1.666 -0.695 -11.741 1.00 97.12 100 PRO A CA 1
ATOM 732 C C . PRO A 1 100 ? 2.624 -1.636 -12.473 1.00 97.12 100 PRO A C 1
ATOM 734 O O . PRO A 1 100 ? 2.525 -1.810 -13.690 1.00 97.12 100 PRO A O 1
ATOM 737 N N . LEU A 1 101 ? 3.523 -2.268 -11.721 1.00 96.69 101 LEU A N 1
ATOM 738 C CA . LEU A 1 101 ? 4.409 -3.312 -12.226 1.00 96.69 101 LEU A CA 1
ATOM 739 C C . LEU A 1 101 ? 4.062 -4.660 -11.589 1.00 96.69 101 LEU A C 1
ATOM 741 O O . LEU A 1 101 ? 3.973 -4.723 -10.364 1.00 96.69 101 LEU A O 1
ATOM 745 N N . PRO A 1 102 ? 3.967 -5.752 -12.372 1.00 96.12 102 PRO A N 1
ATOM 746 C CA . PRO A 1 102 ? 3.791 -7.110 -11.856 1.00 96.12 102 PRO A CA 1
ATOM 747 C C . PRO A 1 102 ? 5.109 -7.665 -11.282 1.00 96.12 102 PRO A C 1
ATOM 749 O O . PRO A 1 102 ? 5.663 -8.654 -11.759 1.00 96.12 102 PRO A O 1
ATOM 752 N N . ALA A 1 103 ? 5.662 -6.970 -10.288 1.00 94.56 103 ALA A N 1
ATOM 753 C CA . ALA A 1 103 ? 6.904 -7.323 -9.614 1.00 94.56 103 ALA A CA 1
ATOM 754 C C . ALA A 1 103 ? 6.611 -8.268 -8.440 1.00 94.56 103 ALA A C 1
ATOM 756 O O . ALA A 1 103 ? 6.437 -7.821 -7.309 1.00 94.56 103 ALA A O 1
ATOM 757 N N . GLU A 1 104 ? 6.536 -9.568 -8.723 1.00 95.56 104 GLU A N 1
ATOM 758 C CA . GLU A 1 104 ? 6.314 -10.618 -7.720 1.00 95.56 104 GLU A CA 1
ATOM 759 C C . GLU A 1 104 ? 7.536 -10.824 -6.813 1.00 95.56 104 GLU A C 1
ATOM 761 O O . GLU A 1 104 ? 8.683 -10.755 -7.264 1.00 95.56 104 GLU A O 1
ATOM 766 N N . GLY A 1 105 ? 7.287 -11.127 -5.537 1.00 95.62 105 GLY A N 1
ATOM 767 C CA . GLY A 1 105 ? 8.313 -11.551 -4.583 1.00 95.62 105 GLY A CA 1
ATOM 768 C C . GLY A 1 105 ? 9.109 -10.424 -3.919 1.00 95.62 105 GLY A C 1
ATOM 769 O O . GLY A 1 105 ? 10.099 -10.708 -3.248 1.00 95.62 105 GLY A O 1
ATOM 770 N N . ILE A 1 106 ? 8.694 -9.163 -4.064 1.00 96.81 106 ILE A N 1
ATOM 771 C CA . ILE A 1 106 ? 9.270 -8.046 -3.306 1.00 96.81 106 ILE A CA 1
ATOM 772 C C . ILE A 1 106 ? 8.782 -8.134 -1.860 1.00 96.81 106 ILE A C 1
ATOM 774 O O . ILE A 1 106 ? 7.577 -8.176 -1.606 1.00 96.81 106 ILE A O 1
ATOM 778 N N . GLU A 1 107 ? 9.718 -8.161 -0.912 1.00 98.38 107 GLU A N 1
ATOM 779 C CA . GLU A 1 107 ? 9.409 -8.177 0.516 1.00 98.38 107 GLU A CA 1
ATOM 780 C C . GLU A 1 107 ? 9.025 -6.773 1.007 1.00 98.38 107 GLU A C 1
ATOM 782 O O . GLU A 1 107 ? 9.780 -5.809 0.850 1.00 98.38 107 GLU A O 1
ATOM 787 N N . ILE A 1 108 ? 7.842 -6.674 1.611 1.00 98.56 108 ILE A N 1
ATOM 788 C CA . ILE A 1 108 ? 7.264 -5.458 2.180 1.00 98.56 108 ILE A CA 1
ATOM 789 C C . ILE A 1 108 ? 7.109 -5.656 3.685 1.00 98.56 108 ILE A C 1
ATOM 791 O O . ILE A 1 108 ? 6.388 -6.548 4.126 1.00 98.56 108 ILE A O 1
ATOM 795 N N . THR A 1 109 ? 7.742 -4.800 4.482 1.00 98.62 109 THR A N 1
ATOM 796 C CA . THR A 1 109 ? 7.554 -4.772 5.938 1.00 98.62 109 THR A CA 1
ATOM 797 C C . THR A 1 109 ? 6.619 -3.636 6.331 1.00 98.62 109 THR A C 1
ATOM 799 O O . THR A 1 109 ? 6.907 -2.468 6.060 1.00 98.62 109 THR A O 1
ATOM 802 N N . LEU A 1 110 ? 5.518 -3.975 6.999 1.00 98.50 110 LEU A N 1
ATOM 803 C CA . LEU A 1 110 ? 4.570 -3.041 7.595 1.00 98.50 110 LEU A CA 1
ATOM 804 C C . LEU A 1 110 ? 4.894 -2.829 9.073 1.00 98.50 110 LEU A C 1
ATOM 806 O O . LEU A 1 110 ? 4.950 -3.777 9.851 1.00 98.50 110 LEU A O 1
ATOM 810 N N . THR A 1 111 ? 5.079 -1.575 9.471 1.00 98.12 111 THR A N 1
ATOM 811 C CA . THR A 1 111 ? 5.399 -1.194 10.849 1.00 98.12 111 THR A CA 1
ATOM 812 C C . THR A 1 111 ? 4.379 -0.177 11.343 1.00 98.12 111 THR A C 1
ATOM 814 O O . THR A 1 111 ? 4.401 0.973 10.897 1.00 98.12 111 THR A O 1
ATOM 817 N N . PRO A 1 112 ? 3.483 -0.559 12.263 1.00 96.56 112 PRO A N 1
ATOM 818 C CA . PRO A 1 112 ? 2.656 0.413 12.951 1.00 96.56 112 PRO A CA 1
ATOM 819 C C . PRO A 1 112 ? 3.500 1.358 13.816 1.00 96.56 112 PRO A C 1
ATOM 821 O O . PRO A 1 112 ? 4.367 0.921 14.570 1.00 96.56 112 PRO A O 1
ATOM 824 N N . LEU A 1 113 ? 3.246 2.659 13.701 1.00 96.38 113 LEU A N 1
ATOM 825 C CA . LEU A 1 113 ? 4.022 3.733 14.331 1.00 96.38 113 LEU A CA 1
ATOM 826 C C . LEU A 1 113 ? 3.323 4.354 15.550 1.00 96.38 113 LEU A C 1
ATOM 828 O O . LEU A 1 113 ? 3.842 5.294 16.150 1.00 96.38 113 LEU A O 1
ATOM 832 N N . GLY A 1 114 ? 2.135 3.863 15.904 1.00 86.12 114 GLY A N 1
ATOM 833 C CA . GLY A 1 114 ? 1.393 4.325 17.071 1.00 86.12 114 GLY A CA 1
ATOM 834 C C . GLY A 1 114 ? 1.972 3.785 18.380 1.00 86.12 114 GLY A C 1
ATOM 835 O O . GLY A 1 114 ? 2.325 2.610 18.478 1.00 86.12 114 GLY A O 1
ATOM 836 N N . THR A 1 115 ? 2.064 4.637 19.402 1.00 82.50 115 THR A N 1
ATOM 837 C CA . THR A 1 115 ? 2.563 4.250 20.734 1.00 82.50 115 THR A CA 1
ATOM 838 C C . THR A 1 115 ? 1.493 3.594 21.603 1.00 82.50 115 THR A C 1
ATOM 840 O O . THR A 1 115 ? 1.824 2.725 22.403 1.00 82.50 115 THR A O 1
ATOM 843 N N . GLN A 1 116 ? 0.228 3.998 21.441 1.00 82.81 116 GLN A N 1
ATOM 844 C CA . GLN A 1 116 ? -0.922 3.442 22.163 1.00 82.81 116 GLN A CA 1
ATOM 845 C C . GLN A 1 116 ? -2.008 2.980 21.184 1.00 82.81 116 GLN A C 1
ATOM 847 O O . GLN A 1 116 ? -2.201 1.778 21.023 1.00 82.81 116 GLN A O 1
ATOM 852 N N . ALA A 1 117 ? -2.661 3.908 20.472 1.00 84.50 117 ALA A N 1
ATOM 853 C CA . ALA A 1 117 ? -3.550 3.572 19.358 1.00 84.50 117 ALA A CA 1
ATOM 854 C C . ALA A 1 117 ? -2.742 2.901 18.246 1.00 84.50 117 ALA A C 1
ATOM 856 O O . ALA A 1 117 ? -1.711 3.427 17.821 1.00 84.50 117 ALA A O 1
ATOM 857 N N . ASN A 1 118 ? -3.163 1.709 17.838 1.00 92.94 118 ASN A N 1
ATOM 858 C CA . ASN A 1 118 ? -2.394 0.873 16.927 1.00 92.94 118 ASN A CA 1
ATOM 859 C C . ASN A 1 118 ? -3.307 -0.130 16.188 1.00 92.94 118 ASN A C 1
ATOM 861 O O . ASN A 1 118 ? -4.444 -0.366 16.611 1.00 92.94 118 ASN A O 1
ATOM 865 N N . ALA A 1 119 ? -2.805 -0.717 15.099 1.00 95.56 119 ALA A N 1
ATOM 866 C CA . ALA A 1 119 ? -3.434 -1.803 14.359 1.00 95.56 119 ALA A CA 1
ATOM 867 C C . ALA A 1 119 ? -2.690 -3.120 14.607 1.00 95.56 119 ALA A C 1
ATOM 869 O O . ALA A 1 119 ? -1.470 -3.196 14.451 1.00 95.56 119 ALA A O 1
ATOM 870 N N . ASP A 1 120 ? -3.437 -4.180 14.895 1.00 96.06 120 ASP A N 1
ATOM 871 C CA . ASP A 1 120 ? -2.953 -5.546 14.739 1.00 96.06 120 ASP A CA 1
ATOM 872 C C . ASP A 1 120 ? -3.027 -5.949 13.259 1.00 96.06 120 ASP A C 1
ATOM 874 O O . ASP A 1 120 ? -4.096 -5.937 12.642 1.00 96.06 120 ASP A O 1
ATOM 878 N N . LEU A 1 121 ? -1.872 -6.281 12.685 1.00 96.75 121 LEU A N 1
ATOM 879 C CA . LEU A 1 121 ? -1.718 -6.682 11.284 1.00 96.75 121 LEU A CA 1
ATOM 880 C C . LEU A 1 121 ? -1.578 -8.203 11.119 1.00 96.75 121 LEU A C 1
ATOM 882 O O . LEU A 1 121 ? -1.493 -8.692 9.991 1.00 96.75 121 LEU A O 1
ATOM 886 N N . GLY A 1 122 ? -1.496 -8.957 12.221 1.00 92.75 122 GLY A N 1
ATOM 887 C CA . GLY A 1 122 ? -1.117 -10.367 12.217 1.00 92.75 122 GLY A CA 1
ATOM 888 C C . GLY A 1 122 ? 0.312 -10.570 11.703 1.00 92.75 122 GLY A C 1
ATOM 889 O O . GLY A 1 122 ? 1.266 -10.584 12.478 1.00 92.75 122 GLY A O 1
ATOM 890 N N . ASN A 1 123 ? 0.468 -10.729 10.386 1.00 91.81 123 ASN A N 1
ATOM 891 C CA . ASN A 1 123 ? 1.770 -10.836 9.733 1.00 91.81 123 ASN A CA 1
ATOM 892 C C . ASN A 1 123 ? 2.215 -9.476 9.173 1.00 91.81 123 ASN A C 1
ATOM 894 O O . ASN A 1 123 ? 1.555 -8.900 8.309 1.00 91.81 123 ASN A O 1
ATOM 898 N N . THR A 1 124 ? 3.365 -8.987 9.629 1.00 96.12 124 THR A N 1
ATOM 899 C CA . THR A 1 124 ? 3.916 -7.684 9.230 1.00 96.12 124 THR A CA 1
ATOM 900 C C . THR A 1 124 ? 4.873 -7.758 8.045 1.00 96.12 124 THR A C 1
ATOM 902 O O . THR A 1 124 ? 5.194 -6.721 7.473 1.00 96.12 124 THR A O 1
ATOM 905 N N . THR A 1 125 ? 5.332 -8.952 7.654 1.00 97.44 125 THR A N 1
ATOM 906 C CA . THR A 1 125 ? 6.229 -9.141 6.501 1.00 97.44 125 THR A CA 1
ATOM 907 C C . THR A 1 125 ? 5.477 -9.827 5.370 1.00 97.44 125 THR A C 1
ATOM 909 O O . THR A 1 125 ? 5.106 -10.995 5.468 1.00 97.44 125 THR A O 1
ATOM 912 N N . LEU A 1 126 ? 5.232 -9.096 4.291 1.00 97.69 126 LEU A N 1
ATOM 913 C CA . LEU A 1 126 ? 4.462 -9.537 3.136 1.00 97.69 126 LEU A CA 1
ATOM 914 C C . LEU A 1 126 ? 5.376 -9.709 1.926 1.00 97.69 126 LEU A C 1
ATOM 916 O O . LEU A 1 126 ? 6.428 -9.086 1.836 1.00 97.69 126 LEU A O 1
ATOM 920 N N . THR A 1 127 ? 4.942 -10.516 0.967 1.00 97.81 127 THR A N 1
ATOM 921 C CA . THR A 1 127 ? 5.562 -10.585 -0.360 1.00 97.81 127 THR A CA 1
ATOM 922 C C . THR A 1 127 ? 4.539 -10.158 -1.397 1.00 97.81 127 THR A C 1
ATOM 924 O O . THR A 1 127 ? 3.354 -10.469 -1.259 1.00 97.81 127 THR A O 1
ATOM 927 N N . THR A 1 128 ? 4.973 -9.397 -2.398 1.00 98.38 128 THR A N 1
ATOM 928 C CA . THR A 1 128 ? 4.095 -8.990 -3.497 1.00 98.38 128 THR A CA 1
ATOM 929 C C . THR A 1 128 ? 3.702 -10.185 -4.358 1.00 98.38 128 THR A C 1
ATOM 931 O O . THR A 1 128 ? 4.520 -11.064 -4.638 1.00 98.38 128 THR A O 1
ATOM 934 N N . ASP A 1 129 ? 2.448 -10.204 -4.797 1.00 97.69 129 ASP A N 1
ATOM 935 C CA . ASP A 1 129 ? 1.927 -11.198 -5.730 1.00 97.69 129 ASP A CA 1
ATOM 936 C C . ASP A 1 129 ? 2.335 -10.912 -7.190 1.00 97.69 129 ASP A C 1
ATOM 938 O O . ASP A 1 129 ? 3.084 -9.981 -7.494 1.00 97.69 129 ASP A O 1
ATOM 942 N N . ASN A 1 130 ? 1.808 -11.707 -8.126 1.00 95.56 130 ASN A N 1
ATOM 943 C CA . ASN A 1 130 ? 2.048 -11.543 -9.565 1.00 95.56 130 ASN A CA 1
ATOM 944 C C . ASN A 1 130 ? 1.545 -10.215 -10.158 1.00 95.56 130 ASN A C 1
ATOM 946 O O . ASN A 1 130 ? 1.874 -9.905 -11.299 1.00 95.56 130 ASN A O 1
ATOM 950 N N . SER A 1 131 ? 0.752 -9.439 -9.420 1.00 95.69 131 SER A N 1
ATOM 951 C CA . SER A 1 131 ? 0.303 -8.103 -9.810 1.00 95.69 131 SER A CA 1
ATOM 952 C C . SER A 1 131 ? 1.158 -7.006 -9.166 1.00 95.69 131 SER A C 1
ATOM 954 O O . SER A 1 131 ? 0.938 -5.825 -9.427 1.00 95.69 131 SER A O 1
ATOM 956 N N . GLY A 1 132 ? 2.164 -7.379 -8.367 1.00 97.62 132 GLY A N 1
ATOM 957 C CA . GLY A 1 132 ? 3.017 -6.453 -7.631 1.00 97.62 132 GLY A CA 1
ATOM 958 C C . GLY A 1 132 ? 2.349 -5.875 -6.387 1.00 97.62 132 GLY A C 1
ATOM 959 O O . GLY A 1 132 ? 2.768 -4.812 -5.926 1.00 97.62 132 GLY A O 1
ATOM 960 N N . ILE A 1 133 ? 1.313 -6.538 -5.858 1.00 98.50 133 ILE A N 1
ATOM 961 C CA . ILE A 1 133 ? 0.552 -6.071 -4.697 1.00 98.50 133 ILE A CA 1
ATOM 962 C C . ILE A 1 133 ? 0.892 -6.922 -3.479 1.00 98.50 133 ILE A C 1
ATOM 964 O O . ILE A 1 133 ? 0.840 -8.149 -3.523 1.00 98.50 133 ILE A O 1
ATOM 968 N N . ALA A 1 134 ? 1.203 -6.266 -2.365 1.00 98.44 134 ALA A N 1
ATOM 969 C CA . ALA A 1 134 ? 1.216 -6.878 -1.042 1.00 98.44 134 ALA A CA 1
ATOM 970 C C . ALA A 1 134 ? -0.032 -6.429 -0.275 1.00 98.44 134 ALA A C 1
ATOM 972 O O . ALA A 1 134 ? -0.324 -5.232 -0.217 1.00 98.44 134 ALA A O 1
ATOM 973 N N . THR A 1 135 ? -0.769 -7.372 0.317 1.00 97.94 135 THR A N 1
ATOM 974 C CA . THR A 1 135 ? -2.012 -7.077 1.041 1.00 97.94 135 THR A CA 1
ATOM 975 C C . THR A 1 135 ? -2.046 -7.713 2.424 1.00 97.94 135 THR A C 1
ATOM 977 O O . THR A 1 135 ? -1.596 -8.844 2.603 1.00 97.94 135 THR A O 1
ATOM 980 N N . THR A 1 136 ? -2.598 -6.993 3.402 1.00 97.94 136 THR A N 1
ATOM 981 C CA . THR A 1 136 ? -2.931 -7.549 4.717 1.00 97.94 136 THR A CA 1
ATOM 982 C C . THR A 1 136 ? -4.207 -6.936 5.282 1.00 97.94 136 THR A C 1
ATOM 984 O O . THR A 1 136 ? -4.595 -5.815 4.944 1.00 97.94 136 THR A O 1
ATOM 987 N N . THR A 1 137 ? -4.859 -7.680 6.166 1.00 97.50 137 THR A N 1
ATOM 988 C CA . THR A 1 137 ? -5.929 -7.172 7.025 1.00 97.50 137 THR A CA 1
ATOM 989 C C . THR A 1 137 ? -5.333 -6.374 8.182 1.00 97.50 137 THR A C 1
ATOM 991 O O . THR A 1 137 ? -4.261 -6.712 8.678 1.00 97.50 137 THR A O 1
ATOM 994 N N . ALA A 1 138 ? -6.058 -5.367 8.657 1.00 97.88 138 ALA A N 1
ATOM 995 C CA . ALA A 1 138 ? -5.724 -4.631 9.870 1.00 97.88 138 ALA A CA 1
ATOM 996 C C . ALA A 1 138 ? -6.920 -4.663 10.828 1.00 97.88 138 ALA A C 1
ATOM 998 O O . ALA A 1 138 ? -8.067 -4.565 10.386 1.00 97.88 138 ALA A O 1
ATOM 999 N N . THR A 1 139 ? -6.660 -4.772 12.128 1.00 97.62 139 THR A N 1
ATOM 1000 C CA . THR A 1 139 ? -7.680 -4.701 13.182 1.00 97.62 139 THR A CA 1
ATOM 1001 C C . THR A 1 139 ? -7.297 -3.635 14.193 1.00 97.62 139 THR A C 1
ATOM 1003 O O . THR A 1 139 ? -6.173 -3.638 14.686 1.00 97.62 139 THR A O 1
ATOM 1006 N N . ALA A 1 140 ? -8.211 -2.710 14.483 1.00 94.06 140 ALA A N 1
ATOM 1007 C CA . ALA A 1 140 ? -8.003 -1.701 15.513 1.00 94.06 140 ALA A CA 1
ATOM 1008 C C . ALA A 1 140 ? -7.782 -2.370 16.874 1.00 94.06 140 ALA A C 1
ATOM 1010 O O . ALA A 1 140 ? -8.504 -3.300 17.231 1.00 94.06 140 ALA A O 1
ATOM 1011 N N . ASN A 1 141 ? -6.810 -1.892 17.649 1.00 87.38 141 ASN A N 1
ATOM 1012 C CA . ASN A 1 141 ? -6.663 -2.306 19.042 1.00 87.38 141 ASN A CA 1
ATOM 1013 C C . ASN A 1 141 ? -7.709 -1.627 19.952 1.00 87.38 141 ASN A C 1
ATOM 1015 O O . ASN A 1 141 ? -8.653 -0.997 19.478 1.00 87.38 141 ASN A O 1
ATOM 1019 N N . THR A 1 142 ? -7.541 -1.762 21.268 1.00 83.31 142 THR A N 1
ATOM 1020 C CA . THR A 1 142 ? -8.456 -1.227 22.290 1.00 83.31 142 THR A CA 1
ATOM 1021 C C . THR A 1 142 ? -8.325 0.278 22.529 1.00 83.31 142 THR A C 1
ATOM 1023 O O . THR A 1 142 ? -9.092 0.823 23.315 1.00 83.31 142 THR A O 1
ATOM 1026 N N . VAL A 1 143 ? -7.344 0.953 21.923 1.00 79.31 143 VAL A N 1
ATOM 1027 C CA . VAL A 1 143 ? -7.040 2.358 22.219 1.00 79.31 143 VAL A CA 1
ATOM 1028 C C . VAL A 1 143 ? -7.466 3.242 21.058 1.00 79.31 143 VAL A C 1
ATOM 1030 O O . VAL A 1 143 ? -7.045 3.039 19.917 1.00 79.31 143 VAL A O 1
ATOM 1033 N N . THR A 1 144 ? -8.270 4.256 21.368 1.00 81.38 144 THR A N 1
ATOM 1034 C CA . THR A 1 144 ? -8.749 5.244 20.401 1.00 81.38 144 THR A CA 1
ATOM 1035 C C . THR A 1 144 ? -7.652 6.208 19.974 1.00 81.38 144 THR A C 1
ATOM 1037 O O . THR A 1 144 ? -6.816 6.609 20.786 1.00 81.38 144 THR A O 1
ATOM 1040 N N . GLY A 1 145 ? -7.700 6.656 18.723 1.00 79.88 145 GLY A N 1
ATOM 1041 C CA . GLY A 1 145 ? -6.823 7.706 18.218 1.00 79.88 145 GLY A CA 1
ATOM 1042 C C . GLY A 1 145 ? -6.304 7.449 16.811 1.00 79.88 145 GLY A C 1
ATOM 1043 O O . GLY A 1 145 ? -6.566 6.415 16.195 1.00 79.88 145 GLY A O 1
ATOM 1044 N N . ASN A 1 146 ? -5.538 8.420 16.319 1.00 87.56 146 ASN A N 1
ATOM 1045 C CA . ASN A 1 146 ? -4.946 8.403 14.986 1.00 87.56 146 ASN A CA 1
ATOM 1046 C C . ASN A 1 146 ? -3.507 7.891 15.052 1.00 87.56 146 ASN A C 1
ATOM 1048 O O . ASN A 1 146 ? -2.740 8.281 15.934 1.00 87.56 146 ASN A O 1
ATOM 1052 N N . TYR A 1 147 ? -3.117 7.070 14.087 1.00 93.81 147 TYR A N 1
ATOM 1053 C CA . TYR A 1 147 ? -1.756 6.558 13.960 1.00 93.81 147 TYR A CA 1
ATOM 1054 C C . TYR A 1 147 ? -1.445 6.241 12.498 1.00 93.81 147 TYR A C 1
ATOM 1056 O O . TYR A 1 147 ? -2.302 6.321 11.617 1.00 93.81 147 TYR A O 1
ATOM 1064 N N . GLN A 1 148 ? -0.184 5.907 12.237 1.00 98.12 148 GLN A N 1
ATOM 1065 C CA . GLN A 1 148 ? 0.266 5.498 10.913 1.00 98.12 148 GLN A CA 1
ATOM 1066 C C . GLN A 1 148 ? 0.778 4.063 10.922 1.00 98.12 148 GLN A C 1
ATOM 1068 O O . GLN A 1 148 ? 1.332 3.602 11.918 1.00 98.12 148 GLN A O 1
ATOM 1073 N N . VAL A 1 149 ? 0.647 3.386 9.786 1.00 98.62 149 VAL A N 1
ATOM 1074 C CA . VAL A 1 149 ? 1.360 2.145 9.470 1.00 98.62 149 VAL A CA 1
ATOM 1075 C C . VAL A 1 149 ? 2.278 2.426 8.289 1.00 98.62 149 VAL A C 1
ATOM 1077 O O . VAL A 1 149 ? 1.803 2.766 7.209 1.00 98.62 149 VAL A O 1
ATOM 1080 N N . ALA A 1 150 ? 3.588 2.296 8.484 1.00 98.50 150 ALA A N 1
ATOM 1081 C CA . ALA A 1 150 ? 4.579 2.497 7.433 1.00 98.50 150 ALA A CA 1
ATOM 1082 C C . ALA A 1 150 ? 4.864 1.189 6.690 1.00 98.50 150 ALA A C 1
ATOM 1084 O O . ALA A 1 150 ? 5.245 0.198 7.310 1.00 98.50 150 ALA A O 1
ATOM 1085 N N . ALA A 1 151 ? 4.728 1.192 5.368 1.00 98.69 151 ALA A N 1
ATOM 1086 C CA . ALA A 1 151 ? 5.181 0.132 4.479 1.00 98.69 151 ALA A CA 1
ATOM 1087 C C . ALA A 1 151 ? 6.574 0.454 3.945 1.00 98.69 151 ALA A C 1
ATOM 1089 O O . ALA A 1 151 ? 6.808 1.527 3.385 1.00 98.69 151 ALA A O 1
ATOM 1090 N N . THR A 1 152 ? 7.496 -0.489 4.098 1.00 98.62 152 THR A N 1
ATOM 1091 C CA . THR A 1 152 ? 8.902 -0.335 3.719 1.00 98.62 152 THR A CA 1
ATOM 1092 C C . THR A 1 152 ? 9.372 -1.512 2.876 1.00 98.62 152 THR A C 1
ATOM 1094 O O . THR A 1 152 ? 8.915 -2.638 3.057 1.00 98.62 152 THR A O 1
ATOM 1097 N N . ALA A 1 153 ? 10.305 -1.241 1.969 1.00 98.06 153 ALA A N 1
ATOM 1098 C CA . ALA A 1 153 ? 11.061 -2.239 1.222 1.00 98.06 153 ALA A CA 1
ATOM 1099 C C . ALA A 1 153 ? 12.520 -1.794 1.139 1.00 98.06 153 ALA A C 1
ATOM 1101 O O . ALA A 1 153 ? 12.829 -0.603 1.250 1.00 98.06 153 ALA A O 1
ATOM 1102 N N . THR A 1 154 ? 13.427 -2.741 0.915 1.00 96.25 154 THR A N 1
ATOM 1103 C CA . THR A 1 154 ? 14.859 -2.440 0.837 1.00 96.25 154 THR A CA 1
ATOM 1104 C C . THR A 1 154 ? 15.144 -1.471 -0.313 1.00 96.25 154 THR A C 1
ATOM 1106 O O . THR A 1 154 ? 14.801 -1.738 -1.459 1.00 96.25 154 THR A O 1
ATOM 1109 N N . GLY A 1 155 ? 15.790 -0.343 -0.002 1.00 94.31 155 GLY A N 1
ATOM 1110 C CA . GLY A 1 155 ? 16.180 0.666 -0.992 1.00 94.31 155 GLY A CA 1
ATOM 1111 C C . GLY A 1 155 ? 15.047 1.562 -1.502 1.00 94.31 155 GLY A C 1
ATOM 1112 O O . GLY A 1 155 ? 15.323 2.430 -2.325 1.00 94.31 155 GLY A O 1
ATOM 1113 N N . LEU A 1 156 ? 13.809 1.401 -1.017 1.00 97.00 156 LEU A N 1
ATOM 1114 C CA . LEU A 1 156 ? 12.660 2.212 -1.434 1.00 97.00 156 LEU A CA 1
ATOM 1115 C C . LEU A 1 156 ? 12.223 3.183 -0.333 1.00 97.00 156 LEU A C 1
ATOM 1117 O O . LEU A 1 156 ? 12.383 2.925 0.860 1.00 97.00 156 LEU A O 1
ATOM 1121 N N . THR A 1 157 ? 11.643 4.311 -0.740 1.00 97.81 157 THR A N 1
ATOM 1122 C CA . THR A 1 157 ? 10.996 5.243 0.189 1.00 97.81 157 THR A CA 1
ATOM 1123 C C . THR A 1 157 ? 9.742 4.605 0.782 1.00 97.81 157 THR A C 1
ATOM 1125 O O . THR A 1 157 ? 8.969 3.962 0.074 1.00 97.81 157 THR A O 1
ATOM 1128 N N . ALA A 1 158 ? 9.550 4.791 2.088 1.00 97.81 158 ALA A N 1
ATOM 1129 C CA . ALA A 1 158 ? 8.379 4.289 2.790 1.00 97.81 158 ALA A CA 1
ATOM 1130 C C . ALA A 1 158 ? 7.093 4.981 2.313 1.00 97.81 158 ALA A C 1
ATOM 1132 O O . ALA A 1 158 ? 7.104 6.177 2.013 1.00 97.81 158 ALA A O 1
ATOM 1133 N N . VAL A 1 159 ? 5.983 4.246 2.320 1.00 98.31 159 VAL A N 1
ATOM 1134 C CA . VAL A 1 159 ? 4.634 4.803 2.159 1.00 98.31 159 VAL A CA 1
ATOM 1135 C C . VAL A 1 159 ? 3.825 4.534 3.421 1.00 98.31 159 VAL A C 1
ATOM 1137 O O . VAL A 1 159 ? 3.935 3.459 4.002 1.00 98.31 159 VAL A O 1
ATOM 1140 N N . ASN A 1 160 ? 3.029 5.505 3.863 1.00 98.19 160 ASN A N 1
ATOM 1141 C CA . ASN A 1 160 ? 2.291 5.409 5.119 1.00 98.19 160 ASN A CA 1
ATOM 1142 C C . ASN A 1 160 ? 0.789 5.300 4.860 1.00 98.19 160 ASN A C 1
ATOM 1144 O O . ASN A 1 160 ? 0.261 5.997 3.998 1.00 98.19 160 ASN A O 1
ATOM 1148 N N . PHE A 1 161 ? 0.122 4.469 5.656 1.00 98.75 161 PHE A N 1
ATOM 1149 C CA . PHE A 1 161 ? -1.330 4.444 5.803 1.00 98.75 161 PHE A CA 1
ATOM 1150 C C . PHE A 1 161 ? -1.705 5.206 7.072 1.00 98.75 161 PHE A C 1
ATOM 1152 O O . PHE A 1 161 ? -1.160 4.912 8.134 1.00 98.75 161 PHE A O 1
ATOM 1159 N N . ASN A 1 162 ? -2.623 6.159 6.980 1.00 98.12 162 ASN A N 1
ATOM 1160 C CA . ASN A 1 162 ? -3.215 6.868 8.108 1.00 98.12 162 ASN A CA 1
ATOM 1161 C C . ASN A 1 162 ? -4.487 6.134 8.535 1.00 98.12 162 ASN A C 1
ATOM 1163 O O . ASN A 1 162 ? -5.401 5.970 7.727 1.00 98.12 162 ASN A O 1
ATOM 1167 N N . LEU A 1 163 ? -4.536 5.694 9.790 1.00 98.00 163 LEU A N 1
ATOM 1168 C CA . LEU A 1 163 ? -5.646 4.927 10.346 1.00 98.00 163 LEU A CA 1
ATOM 1169 C C . LEU A 1 163 ? -6.157 5.578 11.631 1.00 98.00 163 LEU A C 1
ATOM 1171 O O . LEU A 1 163 ? -5.388 6.198 12.374 1.00 98.00 163 LEU A O 1
ATOM 1175 N N . THR A 1 164 ? -7.444 5.384 11.903 1.00 96.06 164 THR A N 1
ATOM 1176 C CA . THR A 1 164 ? -8.090 5.846 13.134 1.00 96.06 164 THR A CA 1
ATOM 1177 C C . THR A 1 164 ? -8.821 4.698 13.818 1.00 96.06 164 THR A C 1
ATOM 1179 O O . THR A 1 164 ? -9.624 4.002 13.198 1.00 96.06 164 THR A O 1
ATOM 1182 N N . ASN A 1 165 ? -8.554 4.526 15.112 1.00 91.31 165 ASN A N 1
ATOM 1183 C CA . ASN A 1 165 ? -9.378 3.707 15.993 1.00 91.31 165 ASN A CA 1
ATOM 1184 C C . ASN A 1 165 ? -10.426 4.626 16.632 1.00 91.31 165 ASN A C 1
ATOM 1186 O O . ASN A 1 165 ? -10.077 5.469 17.465 1.00 91.31 165 ASN A O 1
ATOM 1190 N N . ASP A 1 166 ? -11.684 4.485 16.232 1.00 83.19 166 ASP A N 1
ATOM 1191 C CA . ASP A 1 166 ? -12.798 5.259 16.777 1.00 83.19 166 ASP A CA 1
ATOM 1192 C C . ASP A 1 166 ? -13.275 4.653 18.107 1.00 83.19 166 ASP A C 1
ATOM 1194 O O . ASP A 1 166 ? -13.257 3.423 18.268 1.00 83.19 166 ASP A O 1
ATOM 1198 N N . PRO A 1 167 ? -13.736 5.475 19.068 1.00 71.25 167 PRO A N 1
ATOM 1199 C CA . PRO A 1 167 ? -14.461 4.950 20.219 1.00 71.25 167 PRO A CA 1
ATOM 1200 C C . PRO A 1 167 ? -15.681 4.161 19.729 1.00 71.25 167 PRO A C 1
ATOM 1202 O O . PRO A 1 167 ? -16.375 4.571 18.797 1.00 71.25 167 PRO A O 1
ATOM 1205 N N . GLY A 1 168 ? -15.944 3.005 20.340 1.00 65.25 168 GLY A N 1
ATOM 1206 C CA . GLY A 1 168 ? -17.206 2.308 20.107 1.00 65.25 168 GLY A CA 1
ATOM 1207 C C . GLY A 1 168 ? -18.381 3.168 20.579 1.00 65.25 168 GLY A C 1
ATOM 1208 O O . GLY A 1 168 ? -18.237 3.983 21.488 1.00 65.25 168 GLY A O 1
ATOM 1209 N N . SER A 1 169 ? -19.569 2.985 19.999 1.00 57.22 169 SER A N 1
ATOM 1210 C CA . SER A 1 169 ? -20.769 3.609 20.563 1.00 57.22 169 SER A CA 1
ATOM 1211 C C . SER A 1 169 ? -21.052 3.011 21.945 1.00 57.22 169 SER A C 1
ATOM 1213 O O . SER A 1 169 ? -21.199 1.795 22.088 1.00 57.22 169 SER A O 1
ATOM 1215 N N . GLY A 1 170 ? -21.128 3.862 22.967 1.00 51.81 170 GLY A N 1
ATOM 1216 C CA . GLY A 1 170 ? -21.589 3.479 24.298 1.00 51.81 170 GLY A CA 1
ATOM 1217 C C . GLY A 1 170 ? -23.115 3.409 24.354 1.00 51.81 170 GLY A C 1
ATOM 1218 O O . GLY A 1 170 ? -23.804 4.278 23.823 1.00 51.81 170 GLY A O 1
ATOM 1219 N N . ILE A 1 171 ? -23.659 2.390 25.017 1.00 46.03 171 ILE A N 1
ATOM 1220 C CA . ILE A 1 171 ? -25.077 2.308 25.373 1.00 46.03 171 ILE A CA 1
ATOM 1221 C C . ILE A 1 171 ? -25.212 2.608 26.866 1.00 46.03 171 ILE A C 1
ATOM 1223 O O . ILE A 1 171 ? -24.612 1.941 27.707 1.00 46.03 171 ILE A O 1
ATOM 1227 N N . LEU A 1 172 ? -26.043 3.592 27.198 1.00 54.25 172 LEU A N 1
ATOM 1228 C CA . LEU A 1 172 ? -26.495 3.846 28.563 1.00 54.25 172 LEU A CA 1
ATOM 1229 C C . LEU A 1 172 ? -27.718 2.974 28.854 1.00 54.25 172 LEU A C 1
ATOM 1231 O O . LEU A 1 172 ? -28.729 3.046 28.158 1.00 54.25 172 LEU A O 1
ATOM 1235 N N . THR A 1 173 ? -27.645 2.167 29.906 1.00 54.56 173 THR A N 1
ATOM 1236 C CA . THR A 1 173 ? -28.773 1.367 30.392 1.00 54.56 173 THR A CA 1
ATOM 1237 C C . THR A 1 173 ? -29.144 1.799 31.801 1.00 54.56 173 THR A C 1
ATOM 1239 O O . THR A 1 173 ? -28.281 1.994 32.651 1.00 54.56 173 THR A O 1
ATOM 1242 N N . ILE A 1 174 ? -30.438 1.970 32.069 1.00 58.22 174 ILE A N 1
ATOM 1243 C CA . ILE A 1 174 ? -30.910 2.203 33.435 1.00 58.22 174 ILE A CA 1
ATOM 1244 C C . ILE A 1 174 ? -31.036 0.844 34.121 1.00 58.22 174 ILE A C 1
ATOM 1246 O O . ILE A 1 174 ? -31.820 0.004 33.683 1.00 58.22 174 ILE A O 1
ATOM 1250 N N . LEU A 1 175 ? -30.277 0.642 35.196 1.00 60.84 175 LEU A N 1
ATOM 1251 C CA . LEU A 1 175 ? -30.314 -0.577 35.997 1.00 60.84 175 LEU A CA 1
ATOM 1252 C C . LEU A 1 175 ? -31.487 -0.558 36.980 1.00 60.84 175 LEU A C 1
ATOM 1254 O O . LEU A 1 175 ? -32.289 -1.490 37.006 1.00 60.84 175 LEU A O 1
ATOM 1258 N N . THR A 1 176 ? -31.593 0.493 37.799 1.00 61.72 176 THR A N 1
ATOM 1259 C CA . THR A 1 176 ? -32.621 0.619 38.846 1.00 61.72 176 THR A CA 1
ATOM 1260 C C . THR A 1 176 ? -32.974 2.084 39.115 1.00 61.72 176 THR A C 1
ATOM 1262 O O . THR A 1 176 ? -32.306 2.996 38.630 1.00 61.72 176 THR A O 1
ATOM 1265 N N . GLY A 1 177 ? -34.044 2.320 39.880 1.00 63.12 177 GLY A N 1
ATOM 1266 C CA . GLY A 1 177 ? -34.397 3.646 40.392 1.00 63.12 177 GLY A CA 1
ATOM 1267 C C . GLY A 1 177 ? -35.123 4.578 39.416 1.00 63.12 177 GLY A C 1
ATOM 1268 O O . GLY A 1 177 ? -35.358 5.737 39.763 1.00 63.12 177 GLY A O 1
ATOM 1269 N N . ASN A 1 178 ? -35.533 4.108 38.231 1.00 60.94 178 ASN A N 1
ATOM 1270 C CA . ASN A 1 178 ? -36.428 4.871 37.354 1.00 60.94 178 ASN A CA 1
ATOM 1271 C C . ASN A 1 178 ? -37.895 4.816 37.813 1.00 60.94 178 ASN A C 1
ATOM 1273 O O . ASN A 1 178 ? -38.307 3.934 38.562 1.00 60.94 178 ASN A O 1
ATOM 1277 N N . ASN A 1 179 ? -38.701 5.767 37.326 1.00 63.97 179 ASN A N 1
ATOM 1278 C CA . ASN A 1 179 ? -40.161 5.799 37.498 1.00 63.97 179 ASN A CA 1
ATOM 1279 C C . ASN A 1 179 ? -40.654 5.783 38.958 1.00 63.97 179 ASN A C 1
ATOM 1281 O O . ASN A 1 179 ? -41.728 5.255 39.254 1.00 63.97 179 ASN A O 1
ATOM 1285 N N . GLN A 1 180 ? -39.894 6.382 39.874 1.00 67.38 180 GLN A N 1
ATOM 1286 C CA . GLN A 1 180 ? -40.294 6.503 41.271 1.00 67.38 180 GLN A CA 1
ATOM 1287 C C . GLN A 1 180 ? -41.204 7.711 41.503 1.00 67.38 180 GLN A C 1
ATOM 1289 O O . GLN A 1 180 ? -41.124 8.731 40.820 1.00 67.38 180 GLN A O 1
ATOM 1294 N N . ASN A 1 181 ? -42.058 7.605 42.517 1.00 59.94 181 ASN A N 1
ATOM 1295 C CA . ASN A 1 181 ? -42.807 8.728 43.065 1.00 59.94 181 ASN A CA 1
ATOM 1296 C C . ASN A 1 181 ? -42.535 8.827 44.568 1.00 59.94 181 ASN A C 1
ATOM 1298 O O . ASN A 1 181 ? -42.208 7.840 45.223 1.00 59.94 181 ASN A O 1
ATOM 1302 N N . THR A 1 182 ? -42.639 10.036 45.104 1.00 57.88 182 THR A N 1
ATOM 1303 C CA . THR A 1 182 ? -42.496 10.303 46.535 1.00 57.88 182 THR A CA 1
ATOM 1304 C C . THR A 1 182 ? -43.342 11.518 46.901 1.00 57.88 182 THR A C 1
ATOM 1306 O O . THR A 1 182 ? -43.806 12.261 46.029 1.00 57.88 182 THR A O 1
ATOM 1309 N N . THR A 1 183 ? -43.604 11.710 48.190 1.00 58.56 183 THR A N 1
ATOM 1310 C CA . THR A 1 183 ? -44.280 12.916 48.669 1.00 58.56 183 THR A CA 1
ATOM 1311 C C . THR A 1 183 ? -43.381 14.136 48.493 1.00 58.56 183 THR A C 1
ATOM 1313 O O . THR A 1 183 ? -42.163 14.049 48.611 1.00 58.56 183 THR A O 1
ATOM 1316 N N . VAL A 1 184 ? -43.982 15.297 48.234 1.00 52.56 184 VAL A N 1
ATOM 1317 C CA . VAL A 1 184 ? -43.255 16.568 48.077 1.00 52.56 184 VAL A CA 1
ATOM 1318 C C . VAL A 1 184 ? -42.294 16.798 49.259 1.00 52.56 184 VAL A C 1
ATOM 1320 O O . VAL A 1 184 ? -42.689 16.607 50.410 1.00 52.56 184 VAL A O 1
ATOM 1323 N N . ASN A 1 185 ? -41.052 17.216 48.976 1.00 48.66 185 ASN A N 1
ATOM 1324 C CA . ASN A 1 185 ? -39.942 17.383 49.938 1.00 48.66 185 ASN A CA 1
ATOM 1325 C C . ASN A 1 185 ? -39.468 16.095 50.642 1.00 48.66 185 ASN A C 1
ATOM 1327 O O . ASN A 1 185 ? -38.882 16.154 51.722 1.00 48.66 185 ASN A O 1
ATOM 1331 N N . THR A 1 186 ? -39.741 14.928 50.066 1.00 48.31 186 THR A N 1
ATOM 1332 C CA . THR A 1 186 ? -39.225 13.637 50.543 1.00 48.31 186 THR A CA 1
ATOM 1333 C C . THR A 1 186 ? -38.282 13.069 49.488 1.00 48.31 186 THR A C 1
ATOM 1335 O O . THR A 1 186 ? -38.516 13.259 48.299 1.00 48.31 186 THR A O 1
ATOM 1338 N N . ALA A 1 187 ? -37.208 12.396 49.901 1.00 52.00 187 ALA A N 1
ATOM 1339 C CA . ALA A 1 187 ? -36.306 11.737 48.958 1.00 52.00 187 ALA A CA 1
ATOM 1340 C C . ALA A 1 187 ? -37.003 10.557 48.249 1.00 52.00 187 ALA A C 1
ATOM 1342 O O . ALA A 1 187 ? -37.975 9.990 48.764 1.00 52.00 187 ALA A O 1
ATOM 1343 N N . PHE A 1 188 ? -36.504 10.184 47.068 1.00 61.25 188 PHE A N 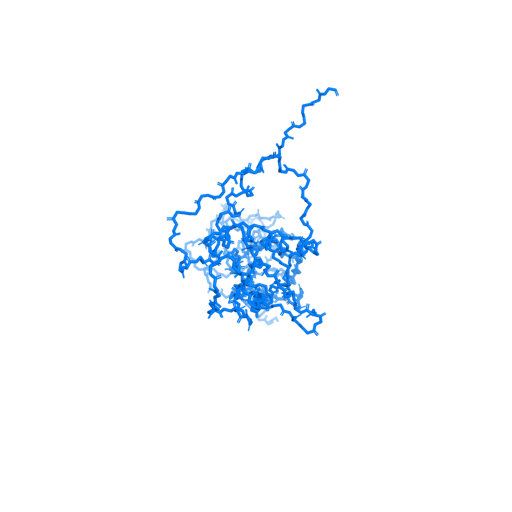1
ATOM 1344 C CA . PHE A 1 188 ? -36.868 8.922 46.419 1.00 61.25 188 PHE A CA 1
ATOM 1345 C C . PHE A 1 188 ? -36.285 7.733 47.197 1.00 61.25 188 PHE A C 1
ATOM 1347 O O . PHE A 1 188 ? -35.282 7.880 47.895 1.00 61.25 188 PHE A O 1
ATOM 1354 N N . ALA A 1 189 ? -36.960 6.581 47.131 1.00 65.12 189 ALA A N 1
ATOM 1355 C CA . ALA A 1 189 ? -36.619 5.413 47.943 1.00 65.12 189 ALA A CA 1
ATOM 1356 C C . ALA A 1 189 ? -35.360 4.704 47.429 1.00 65.12 189 ALA A C 1
ATOM 1358 O O . ALA A 1 189 ? -34.515 4.303 48.227 1.00 65.12 189 ALA A O 1
ATOM 1359 N N . ASP A 1 190 ? -35.235 4.604 46.108 1.00 58.31 190 ASP A N 1
ATOM 1360 C CA . ASP A 1 190 ? -34.095 4.002 45.435 1.00 58.31 190 ASP A CA 1
ATOM 1361 C C . ASP A 1 190 ? -33.250 5.080 44.745 1.00 58.31 190 ASP A C 1
ATOM 1363 O O . ASP A 1 190 ? -33.764 6.087 44.247 1.00 58.31 190 ASP A O 1
ATOM 1367 N N . ASN A 1 191 ? -31.942 4.857 44.670 1.00 57.47 191 ASN A N 1
ATOM 1368 C CA . ASN A 1 191 ? -31.069 5.692 43.850 1.00 57.47 191 ASN A CA 1
ATOM 1369 C C . ASN A 1 191 ? -31.233 5.312 42.375 1.00 57.47 191 ASN A C 1
ATOM 1371 O O . ASN A 1 191 ? -31.378 4.130 42.057 1.00 57.47 191 ASN A O 1
ATOM 1375 N N . LEU A 1 192 ? -31.155 6.292 41.470 1.00 52.88 192 LEU A N 1
ATOM 1376 C CA . LEU A 1 192 ? -31.046 5.996 40.043 1.00 52.88 192 LEU A CA 1
ATOM 1377 C C . LEU A 1 192 ? -29.666 5.383 39.788 1.00 52.88 192 LEU A C 1
ATOM 1379 O O . LEU A 1 192 ? -28.641 6.000 40.089 1.00 52.88 192 LEU A O 1
ATOM 1383 N N . GLN A 1 193 ? -29.657 4.167 39.252 1.00 52.00 193 GLN A N 1
ATOM 1384 C CA . GLN A 1 193 ? -28.445 3.473 38.834 1.00 52.00 193 GLN A CA 1
ATOM 1385 C C . GLN A 1 193 ? -28.452 3.343 37.319 1.00 52.00 193 GLN A C 1
ATOM 1387 O O . GLN A 1 193 ? -29.405 2.814 36.742 1.00 52.00 193 GLN A O 1
ATOM 1392 N N . ILE A 1 194 ? -27.376 3.793 36.685 1.00 51.00 194 ILE A N 1
ATOM 1393 C CA . ILE A 1 194 ? -27.133 3.613 35.255 1.00 51.00 194 ILE A CA 1
ATOM 1394 C C . ILE A 1 194 ? -25.866 2.786 35.057 1.00 51.00 194 ILE A C 1
ATOM 1396 O O . ILE A 1 194 ? -24.945 2.836 35.871 1.00 51.00 194 ILE A O 1
ATOM 1400 N N . GLN A 1 195 ? -25.834 2.016 33.978 1.00 50.22 195 GLN A N 1
ATOM 1401 C CA . GLN A 1 195 ? -24.665 1.292 33.512 1.00 50.22 195 GLN A CA 1
ATOM 1402 C C . GLN A 1 195 ? -24.332 1.759 32.103 1.00 50.22 195 GLN A C 1
ATOM 1404 O O . GLN A 1 195 ? -25.180 1.722 31.208 1.00 50.22 195 GLN A O 1
ATOM 1409 N N . VAL A 1 196 ? -23.083 2.175 31.920 1.00 51.28 196 VAL A N 1
ATOM 1410 C CA . VAL A 1 196 ? -22.487 2.395 30.605 1.00 51.28 196 VAL A CA 1
ATOM 1411 C C . VAL A 1 196 ? -21.964 1.049 30.114 1.00 51.28 196 VAL A C 1
ATOM 1413 O O . VAL A 1 196 ? -21.192 0.390 30.807 1.00 51.28 196 VAL A O 1
ATOM 1416 N N . ALA A 1 197 ? -22.412 0.616 28.942 1.00 46.94 197 ALA A N 1
ATOM 1417 C CA . ALA A 1 197 ? -21.867 -0.537 28.245 1.00 46.94 197 ALA A CA 1
ATOM 1418 C C . ALA A 1 197 ? -21.308 -0.060 26.904 1.00 46.94 197 ALA A C 1
ATOM 1420 O O . ALA A 1 197 ? -22.067 0.321 26.015 1.00 46.94 197 ALA A O 1
ATOM 1421 N N . GLU A 1 198 ? -19.989 -0.066 26.745 1.00 48.22 198 GLU A N 1
ATOM 1422 C CA . GLU A 1 198 ? -19.381 0.085 25.424 1.00 48.22 198 GLU A CA 1
ATOM 1423 C C . GLU A 1 198 ? -19.462 -1.246 24.674 1.00 48.22 198 GLU A C 1
ATOM 1425 O O . GLU A 1 198 ? -19.198 -2.304 25.244 1.00 48.22 198 GLU A O 1
ATOM 1430 N N . ILE A 1 199 ? -19.831 -1.209 23.391 1.00 43.91 199 ILE A N 1
ATOM 1431 C CA . ILE A 1 199 ? -20.122 -2.421 22.602 1.00 43.91 199 ILE A CA 1
ATOM 1432 C C . ILE A 1 199 ? -18.874 -3.321 22.426 1.00 43.91 199 ILE A C 1
ATOM 1434 O O . ILE A 1 199 ? -19.025 -4.512 22.160 1.00 43.91 199 ILE A O 1
ATOM 1438 N N . ASN A 1 200 ? -17.657 -2.797 22.649 1.00 40.91 200 ASN A N 1
ATOM 1439 C CA . ASN A 1 200 ? -16.396 -3.477 22.318 1.00 40.91 200 ASN A CA 1
ATOM 1440 C C . ASN A 1 200 ? -15.352 -3.554 23.456 1.00 40.91 200 ASN A C 1
ATOM 1442 O O . ASN A 1 200 ? -14.211 -3.933 23.179 1.00 40.91 200 ASN A O 1
ATOM 1446 N N . PHE A 1 201 ? -15.686 -3.223 24.711 1.00 41.78 201 PHE A N 1
ATOM 1447 C CA . PHE A 1 201 ? -14.759 -3.401 25.841 1.00 41.78 201 PHE A CA 1
ATOM 1448 C C . PHE A 1 201 ? -14.969 -4.767 26.515 1.00 41.78 201 PHE A C 1
ATOM 1450 O O . PHE A 1 201 ? -16.104 -5.168 26.773 1.00 41.78 201 PHE A O 1
ATOM 1457 N N . ASP A 1 202 ? -13.890 -5.504 26.802 1.00 37.91 202 ASP A N 1
ATOM 1458 C CA . ASP A 1 202 ? -13.970 -6.767 27.547 1.00 37.91 202 ASP A CA 1
ATOM 1459 C C . ASP A 1 202 ? -14.283 -6.482 29.027 1.00 37.91 202 ASP A C 1
ATOM 1461 O O . ASP A 1 202 ? -13.406 -6.183 29.836 1.00 37.91 202 ASP A O 1
ATOM 1465 N N . LEU A 1 203 ? -15.566 -6.569 29.382 1.00 40.59 203 LEU A N 1
ATOM 1466 C CA . LEU A 1 203 ? -16.077 -6.331 30.736 1.00 40.59 203 LEU A CA 1
ATOM 1467 C C . LEU A 1 203 ? -15.884 -7.529 31.685 1.00 40.59 203 LEU A C 1
ATOM 1469 O O . LEU A 1 203 ? -16.447 -7.538 32.780 1.00 40.59 203 LEU A O 1
ATOM 1473 N N . THR A 1 204 ? -15.115 -8.560 31.314 1.00 36.16 204 THR A N 1
ATOM 1474 C CA . THR A 1 204 ? -14.978 -9.770 32.149 1.00 36.16 204 THR A CA 1
ATOM 1475 C C . THR A 1 204 ? -14.165 -9.571 33.434 1.00 36.16 204 THR A C 1
ATOM 1477 O O . THR A 1 204 ? -14.195 -10.454 34.291 1.00 36.16 204 THR A O 1
ATOM 1480 N N . ASN A 1 205 ? -13.502 -8.421 33.623 1.00 32.00 205 ASN A N 1
ATOM 1481 C CA . ASN A 1 205 ? -12.681 -8.138 34.812 1.00 32.00 205 ASN A CA 1
ATOM 1482 C C . ASN A 1 205 ? -12.900 -6.771 35.479 1.00 32.00 205 ASN A C 1
ATOM 1484 O O . ASN A 1 205 ? -12.157 -6.426 36.397 1.00 32.00 205 ASN A O 1
ATOM 1488 N N . ILE A 1 206 ? -13.931 -6.018 35.095 1.00 33.62 206 ILE A N 1
ATOM 1489 C CA . ILE A 1 206 ? -14.290 -4.769 35.776 1.00 33.62 206 ILE A CA 1
ATOM 1490 C C . ILE A 1 206 ? -15.616 -5.007 36.485 1.00 33.62 206 ILE A C 1
ATOM 1492 O O . ILE A 1 206 ? -16.620 -5.333 35.851 1.00 33.62 206 ILE A O 1
ATOM 1496 N N . ALA A 1 207 ? -15.639 -4.875 37.813 1.00 33.41 207 ALA A N 1
ATOM 1497 C CA . ALA A 1 207 ? -16.902 -4.665 38.506 1.00 33.41 207 ALA A CA 1
ATOM 1498 C C . ALA A 1 207 ? -17.492 -3.386 37.899 1.00 33.41 207 ALA A C 1
ATOM 1500 O O . ALA A 1 207 ? -16.918 -2.322 38.100 1.00 33.41 207 ALA A O 1
ATOM 1501 N N . ALA A 1 208 ? -18.528 -3.524 37.064 1.00 34.59 208 ALA A N 1
ATOM 1502 C CA . ALA A 1 208 ? -19.045 -2.434 36.243 1.00 34.59 208 ALA A CA 1
ATOM 1503 C C . ALA A 1 208 ? -19.173 -1.142 37.067 1.00 34.59 208 ALA A C 1
ATOM 1505 O O . ALA A 1 208 ? -19.709 -1.219 38.180 1.00 34.59 208 ALA A O 1
ATOM 1506 N N . PRO A 1 209 ? -18.715 0.015 36.563 1.00 36.34 209 PRO A N 1
ATOM 1507 C CA . PRO A 1 209 ? -18.908 1.268 37.269 1.00 36.34 209 PRO A CA 1
ATOM 1508 C C . PRO A 1 209 ? -20.408 1.557 37.328 1.00 36.34 209 PRO A C 1
ATOM 1510 O O . PRO A 1 209 ? -21.055 1.935 36.350 1.00 36.34 209 PRO A O 1
ATOM 1513 N N . VAL A 1 210 ? -21.001 1.265 38.485 1.00 38.19 210 VAL A N 1
ATOM 1514 C CA . VAL A 1 210 ? -22.381 1.618 38.797 1.00 38.19 210 VAL A CA 1
ATOM 1515 C C . VAL A 1 210 ? -22.339 3.059 39.252 1.00 38.19 210 VAL A C 1
ATOM 1517 O O . VAL A 1 210 ? -21.981 3.350 40.394 1.00 38.19 210 VAL A O 1
ATOM 1520 N N . VAL A 1 211 ? -22.725 3.967 38.364 1.00 42.31 211 VAL A N 1
ATOM 1521 C CA . VAL A 1 211 ? -22.895 5.355 38.760 1.00 42.31 211 VAL A CA 1
ATOM 1522 C C . VAL A 1 211 ? -24.173 5.455 39.589 1.00 42.31 211 VAL A C 1
ATOM 1524 O O . VAL A 1 211 ? -25.282 5.230 39.097 1.00 42.31 211 VAL A O 1
ATOM 1527 N N . VAL A 1 212 ? -24.008 5.756 40.878 1.00 38.44 212 VAL A N 1
ATOM 1528 C CA . VAL A 1 212 ? -25.105 5.968 41.826 1.00 38.44 212 VAL A CA 1
ATOM 1529 C C . VAL A 1 212 ? -25.395 7.458 41.886 1.00 38.44 212 VAL A C 1
ATOM 1531 O O . VAL A 1 212 ? -24.600 8.216 42.434 1.00 38.44 212 VAL A O 1
ATOM 1534 N N . VAL A 1 213 ? -26.545 7.874 41.360 1.00 40.94 213 VAL A N 1
ATOM 1535 C CA . VAL A 1 213 ? -26.984 9.271 41.432 1.00 40.94 213 VAL A CA 1
ATOM 1536 C C . VAL A 1 213 ? -27.803 9.473 42.713 1.00 40.94 213 VAL A C 1
ATOM 1538 O O . VAL A 1 213 ? -28.909 8.929 42.801 1.00 40.94 213 VAL A O 1
ATOM 1541 N N . PRO A 1 214 ? -27.312 10.217 43.728 1.00 36.66 214 PRO A N 1
ATOM 1542 C CA . PRO A 1 214 ? -28.080 10.474 44.943 1.00 36.66 214 PRO A CA 1
ATOM 1543 C C . PRO A 1 214 ? -29.213 11.458 44.640 1.00 36.66 214 PRO A C 1
ATOM 1545 O O . PRO A 1 214 ? -28.989 12.480 43.995 1.00 36.66 214 PRO A O 1
ATOM 1548 N N . GLY A 1 215 ? -30.428 11.196 45.123 1.00 39.19 215 GLY A N 1
ATOM 1549 C CA . GLY A 1 215 ? -31.521 12.166 45.007 1.00 39.19 215 GLY A CA 1
ATOM 1550 C C . GLY A 1 215 ? -31.244 13.432 45.831 1.00 39.19 215 GLY A C 1
ATOM 1551 O O . GLY A 1 215 ? -31.044 13.340 47.041 1.00 39.19 215 GLY A O 1
ATOM 1552 N N . ASP A 1 216 ? -31.256 14.610 45.199 1.00 40.81 216 ASP A N 1
ATOM 1553 C CA . ASP A 1 216 ? -31.265 15.903 45.898 1.00 40.81 216 ASP A CA 1
ATOM 1554 C C . ASP A 1 216 ? -32.671 16.183 46.459 1.00 40.81 216 ASP A C 1
ATOM 1556 O O . ASP A 1 216 ? -33.672 16.090 45.750 1.00 40.81 216 ASP A O 1
ATOM 1560 N N . SER A 1 217 ? -32.753 16.523 47.748 1.00 41.56 217 SER A N 1
ATOM 1561 C CA . SER A 1 217 ? -33.999 16.862 48.443 1.00 41.56 217 SER A CA 1
ATOM 1562 C C . SER A 1 217 ? -34.319 18.363 48.462 1.00 41.56 217 SER A C 1
ATOM 1564 O O . SER A 1 217 ? -35.271 18.761 49.133 1.00 41.56 217 SER A O 1
ATOM 1566 N N . THR A 1 218 ? -33.508 19.219 47.832 1.00 37.28 218 THR A N 1
ATOM 1567 C CA . THR A 1 218 ? -33.559 20.676 48.046 1.00 37.28 218 THR A CA 1
ATOM 1568 C C . THR A 1 218 ? -34.187 21.477 46.910 1.00 37.28 218 THR A C 1
ATOM 1570 O O . THR A 1 218 ? -34.572 22.627 47.133 1.00 37.28 218 THR A O 1
ATOM 1573 N N . THR A 1 219 ? -34.417 20.874 45.742 1.00 37.25 219 THR A N 1
ATOM 1574 C CA . THR A 1 219 ? -35.166 21.508 44.652 1.00 37.25 219 THR A CA 1
ATOM 1575 C C . THR A 1 219 ? -36.318 20.608 44.204 1.00 37.25 219 THR A C 1
ATOM 1577 O O . THR A 1 219 ? -36.157 19.443 43.874 1.00 37.25 219 THR A O 1
ATOM 1580 N N . ASN A 1 220 ? -37.543 21.133 44.252 1.00 36.31 220 ASN A N 1
ATOM 1581 C CA . ASN A 1 220 ? -38.796 20.401 43.996 1.00 36.31 220 ASN A CA 1
ATOM 1582 C C . ASN A 1 220 ? -39.048 20.105 42.502 1.00 36.31 220 ASN A C 1
ATOM 1584 O O . ASN A 1 220 ? -40.179 19.947 42.044 1.00 36.31 220 ASN A O 1
ATOM 1588 N N . THR A 1 221 ? -37.975 20.069 41.737 1.00 35.62 221 THR A N 1
ATOM 1589 C CA . THR A 1 221 ? -37.871 19.585 40.374 1.00 35.62 221 THR A CA 1
ATOM 1590 C C . THR A 1 221 ? -36.767 18.559 40.471 1.00 35.62 221 THR A C 1
ATOM 1592 O O . THR A 1 221 ? -35.715 18.917 40.981 1.00 35.62 221 THR A O 1
ATOM 1595 N N . GLY A 1 222 ? -36.994 17.310 40.062 1.00 39.19 222 GLY A N 1
ATOM 1596 C CA . GLY A 1 222 ? -35.924 16.318 39.942 1.00 39.19 222 GLY A CA 1
ATOM 1597 C C . GLY A 1 222 ? -34.885 16.825 38.948 1.00 39.19 222 GLY A C 1
ATOM 1598 O O . GLY A 1 222 ? -34.932 16.488 37.770 1.00 39.19 222 GLY A O 1
ATOM 1599 N N . ASP A 1 223 ? -34.029 17.728 39.410 1.00 38.66 223 ASP A N 1
ATOM 1600 C CA . ASP A 1 223 ? -33.096 18.469 38.600 1.00 38.66 223 ASP A CA 1
ATOM 1601 C C . ASP A 1 223 ? -31.833 17.633 38.533 1.00 38.66 223 ASP A C 1
ATOM 1603 O O . ASP A 1 223 ? -30.872 17.798 39.282 1.00 38.66 223 ASP A O 1
ATOM 1607 N N . PHE A 1 224 ? -31.886 16.654 37.636 1.00 41.62 224 PHE A N 1
ATOM 1608 C CA . PHE A 1 224 ? -30.762 15.789 37.332 1.00 41.62 224 PHE A CA 1
ATOM 1609 C C . PHE A 1 224 ? -29.585 16.568 36.716 1.00 41.62 224 PHE A C 1
ATOM 1611 O O . PHE A 1 224 ? -28.539 15.965 36.514 1.00 41.62 224 PHE A O 1
ATOM 1618 N N . THR A 1 225 ? -29.697 17.879 36.439 1.00 34.47 225 THR A N 1
ATOM 1619 C CA . THR A 1 225 ? -28.635 18.668 35.785 1.00 34.47 225 THR A CA 1
ATOM 1620 C C . THR A 1 225 ? -27.423 18.939 36.685 1.00 34.47 225 THR A C 1
ATOM 1622 O O . THR A 1 225 ? -26.289 18.930 36.201 1.00 34.47 225 THR A O 1
ATOM 1625 N N . THR A 1 226 ? -27.608 19.094 38.001 1.00 34.50 226 THR A N 1
ATOM 1626 C CA . THR A 1 226 ? -26.488 19.274 38.950 1.00 34.50 226 THR A CA 1
ATOM 1627 C C . THR A 1 226 ? -25.749 17.963 39.219 1.00 34.50 226 THR A C 1
ATOM 1629 O O . THR A 1 226 ? -24.526 17.955 39.347 1.00 34.50 226 THR A O 1
ATOM 1632 N N . ASN A 1 227 ? -26.479 16.846 39.204 1.00 36.50 227 ASN A N 1
ATOM 1633 C CA . ASN A 1 227 ? -25.925 15.501 39.322 1.00 36.50 227 ASN A CA 1
ATOM 1634 C C . ASN A 1 227 ? -25.331 14.970 38.010 1.00 36.50 227 ASN A C 1
ATOM 1636 O O . ASN A 1 227 ? -24.429 14.149 38.051 1.00 36.50 227 ASN A O 1
ATOM 1640 N N . PHE A 1 228 ? -25.775 15.432 36.839 1.00 38.69 228 PHE A N 1
ATOM 1641 C CA . PHE A 1 228 ? -25.176 15.003 35.572 1.00 38.69 228 PHE A CA 1
ATOM 1642 C C . PHE A 1 228 ? -23.732 15.486 35.431 1.00 38.69 228 PHE A C 1
ATOM 1644 O O . PHE A 1 228 ? -22.902 14.756 34.910 1.00 38.69 228 PHE A O 1
ATOM 1651 N N . THR A 1 229 ? -23.413 16.678 35.946 1.00 35.62 229 THR A N 1
ATOM 1652 C CA . THR A 1 229 ? -22.039 17.207 35.950 1.00 35.62 229 THR A CA 1
ATOM 1653 C C . THR A 1 229 ? -21.113 16.366 36.833 1.00 35.62 229 THR A C 1
ATOM 1655 O O . THR A 1 229 ? -19.989 16.095 36.433 1.00 35.62 229 THR A O 1
ATOM 1658 N N . SER A 1 230 ? -21.571 15.897 38.001 1.00 36.47 230 SER A N 1
ATOM 1659 C CA . SER A 1 230 ? -20.774 15.033 38.889 1.00 36.47 230 SER A CA 1
ATOM 1660 C C . SER A 1 230 ? -20.695 13.585 38.403 1.00 36.47 230 SER A C 1
ATOM 1662 O O . SER A 1 230 ? -19.678 12.934 38.606 1.00 36.47 230 SER A O 1
ATOM 1664 N N . VAL A 1 231 ? -21.734 13.097 37.722 1.00 38.97 231 VAL A N 1
ATOM 1665 C CA . VAL A 1 231 ? -21.762 11.797 37.037 1.00 38.97 231 VAL A CA 1
ATOM 1666 C C . VAL A 1 231 ? -20.815 11.796 35.841 1.00 38.97 231 VAL A C 1
ATOM 1668 O O . VAL A 1 231 ? -19.980 10.904 35.737 1.00 38.97 231 VAL A O 1
ATOM 1671 N N . LEU A 1 232 ? -20.888 12.818 34.986 1.00 41.91 232 LEU A N 1
ATOM 1672 C CA . LEU A 1 232 ? -19.972 13.012 33.866 1.00 41.91 232 LEU A CA 1
ATOM 1673 C C . LEU A 1 232 ? -18.538 13.181 34.373 1.00 41.91 232 LEU A C 1
ATOM 1675 O O . LEU A 1 232 ? -17.647 12.550 33.828 1.00 41.91 232 LEU A O 1
ATOM 1679 N N . GLN A 1 233 ? -18.325 13.931 35.459 1.00 38.12 233 GLN A N 1
ATOM 1680 C CA . GLN A 1 233 ? -17.017 14.045 36.104 1.00 38.12 233 GLN A CA 1
ATOM 1681 C C . GLN A 1 233 ? -16.543 12.705 36.682 1.00 38.12 233 GLN A C 1
ATOM 1683 O O . GLN A 1 233 ? -15.399 12.360 36.476 1.00 38.12 233 GLN A O 1
ATOM 1688 N N . SER A 1 234 ? -17.402 11.893 37.311 1.00 37.97 234 SER A N 1
ATOM 1689 C CA . SER A 1 234 ? -17.005 10.568 37.820 1.00 37.97 234 SER A CA 1
ATOM 1690 C C . SER A 1 234 ? -16.673 9.567 36.710 1.00 37.97 234 SER A C 1
ATOM 1692 O O . SER A 1 234 ? -15.777 8.750 36.872 1.00 37.97 234 SER A O 1
ATOM 1694 N N . VAL A 1 235 ? -17.361 9.667 35.566 1.00 37.78 235 VAL A N 1
ATOM 1695 C CA . VAL A 1 235 ? -17.054 8.889 34.359 1.00 37.78 235 VAL A CA 1
ATOM 1696 C C . VAL A 1 235 ? -15.749 9.392 33.729 1.00 37.78 235 VAL A C 1
ATOM 1698 O O . VAL A 1 235 ? -14.933 8.579 33.319 1.00 37.78 235 VAL A O 1
ATOM 1701 N N . LEU A 1 236 ? -15.508 10.710 33.707 1.00 39.53 236 LEU A N 1
ATOM 1702 C CA . LEU A 1 236 ? -14.251 11.328 33.259 1.00 39.53 236 LEU A CA 1
ATOM 1703 C C . LEU A 1 236 ? -13.066 11.024 34.204 1.00 39.53 236 LEU A C 1
ATOM 1705 O O . LEU A 1 236 ? -11.951 10.838 33.728 1.00 39.53 236 LEU A O 1
ATOM 1709 N N . ASP A 1 237 ? -13.300 10.916 35.514 1.00 37.44 237 ASP A N 1
ATOM 1710 C CA . ASP A 1 237 ? -12.304 10.617 36.556 1.00 37.44 237 ASP A CA 1
ATOM 1711 C C . ASP A 1 237 ? -11.932 9.118 36.608 1.00 37.44 237 ASP A C 1
ATOM 1713 O O . ASP A 1 237 ? -10.932 8.755 37.229 1.00 37.44 237 ASP A O 1
ATOM 1717 N N . GLU A 1 238 ? -12.699 8.244 35.941 1.00 37.59 238 GLU A N 1
ATOM 1718 C CA . GLU A 1 238 ? -12.362 6.830 35.696 1.00 37.59 238 GLU A CA 1
ATOM 1719 C C . GLU A 1 238 ? -11.622 6.601 34.359 1.00 37.59 238 GLU A C 1
ATOM 1721 O O . GLU A 1 238 ? -11.001 5.555 34.169 1.00 37.59 238 GLU A O 1
ATOM 1726 N N . LEU A 1 239 ? -11.569 7.601 33.467 1.00 35.09 239 LEU A N 1
ATOM 1727 C CA . LEU A 1 239 ? -10.719 7.596 32.264 1.00 35.09 239 LEU A CA 1
ATOM 1728 C C . LEU A 1 239 ? -9.184 7.764 32.465 1.00 35.09 239 LEU A C 1
ATOM 1730 O O . LEU A 1 239 ? -8.476 7.648 31.457 1.00 35.09 239 LEU A O 1
ATOM 1734 N N . PRO A 1 240 ? -8.583 7.989 33.660 1.00 31.81 240 PRO A N 1
ATOM 1735 C CA . PRO A 1 240 ? -7.129 8.126 33.801 1.00 31.81 240 PRO A CA 1
ATOM 1736 C C . PRO A 1 240 ? -6.298 6.890 33.435 1.00 31.81 240 PRO A C 1
ATOM 1738 O O . PRO A 1 240 ? -5.072 6.982 33.430 1.00 31.81 240 PRO A O 1
ATOM 1741 N N . GLU A 1 241 ? -6.903 5.754 33.080 1.00 38.12 241 GLU A N 1
ATOM 1742 C CA . GLU A 1 241 ? -6.164 4.629 32.487 1.00 38.12 241 GLU A CA 1
ATOM 1743 C C . GLU A 1 241 ? -5.786 4.849 31.001 1.00 38.12 241 GLU A C 1
ATOM 1745 O O . GLU A 1 241 ? -5.037 4.048 30.444 1.00 38.12 241 GLU A O 1
ATOM 1750 N N . TYR A 1 242 ? -6.211 5.963 30.376 1.00 32.91 242 TYR A N 1
ATOM 1751 C CA . TYR A 1 242 ? -5.992 6.270 28.947 1.00 32.91 242 TYR A CA 1
ATOM 1752 C C . TYR A 1 242 ? -5.082 7.481 28.639 1.00 32.91 242 TYR A C 1
ATOM 1754 O O . TYR A 1 242 ? -4.927 7.860 27.477 1.00 32.91 242 TYR A O 1
ATOM 1762 N N . GLY A 1 243 ? -4.421 8.076 29.641 1.00 27.86 243 GLY A N 1
ATOM 1763 C CA . GLY A 1 243 ? -3.269 8.967 29.414 1.00 27.86 243 GLY A CA 1
ATOM 1764 C C . GLY A 1 243 ? -3.551 10.400 28.926 1.00 27.86 243 GLY A C 1
ATOM 1765 O O . GLY A 1 243 ? -2.724 10.961 28.206 1.00 27.86 243 GLY A O 1
ATOM 1766 N N . LEU A 1 244 ? -4.663 11.024 29.326 1.00 29.27 244 LEU A N 1
ATOM 1767 C CA . LEU A 1 244 ? -4.899 12.464 29.129 1.00 29.27 244 LEU A CA 1
ATOM 1768 C C . LEU A 1 244 ? -4.582 13.225 30.431 1.00 29.27 244 LEU A C 1
ATOM 1770 O O . LEU A 1 244 ? -5.279 13.053 31.425 1.00 29.27 244 LEU A O 1
ATOM 1774 N N . GLU A 1 245 ? -3.526 14.049 30.454 1.00 29.92 245 GLU A N 1
ATOM 1775 C CA . GLU A 1 245 ? -3.226 14.896 31.621 1.00 29.92 245 GLU A CA 1
ATOM 1776 C C . GLU A 1 245 ? -4.131 16.140 31.680 1.00 29.92 245 GLU A C 1
ATOM 1778 O O . GLU A 1 245 ? -4.222 16.923 30.736 1.00 29.92 245 GLU A O 1
ATOM 1783 N N . GLU A 1 246 ? -4.751 16.345 32.842 1.00 34.91 246 GLU A N 1
ATOM 1784 C CA . GLU A 1 246 ? -5.774 17.353 33.168 1.00 34.91 246 GLU A CA 1
ATOM 1785 C C . GLU A 1 246 ? -5.242 18.806 33.288 1.00 34.91 246 GLU A C 1
ATOM 1787 O O . GLU A 1 246 ? -5.984 19.750 33.555 1.00 34.91 246 GLU A O 1
ATOM 1792 N N . SER A 1 247 ? -3.941 19.043 33.107 1.00 33.50 247 SER A N 1
ATOM 1793 C CA . SER A 1 247 ? -3.266 20.209 33.701 1.00 33.50 247 SER A CA 1
ATOM 1794 C C . SER A 1 247 ? -3.367 21.558 32.954 1.00 33.50 247 SER A C 1
ATOM 1796 O O . SER A 1 247 ? -2.657 22.493 33.327 1.00 33.50 247 SER A O 1
ATOM 1798 N N . ALA A 1 248 ? -4.246 21.737 31.954 1.00 30.03 248 ALA A N 1
ATOM 1799 C CA . ALA A 1 248 ? -4.212 22.942 31.098 1.00 30.03 248 ALA A CA 1
ATOM 1800 C C . ALA A 1 248 ? -5.523 23.737 30.875 1.00 30.03 248 ALA A C 1
ATOM 1802 O O . ALA A 1 248 ? -5.478 24.742 30.164 1.00 30.03 248 ALA A O 1
ATOM 1803 N N . CYS A 1 249 ? -6.671 23.391 31.472 1.00 32.44 249 CYS A N 1
ATOM 1804 C CA . CYS A 1 249 ? -7.939 24.091 31.180 1.00 32.44 249 CYS A CA 1
ATOM 1805 C C . CYS A 1 249 ? -8.418 24.969 32.358 1.00 32.44 249 CYS A C 1
ATOM 1807 O O . CYS A 1 249 ? -9.029 24.478 33.300 1.00 32.44 249 CYS A O 1
ATOM 1809 N N . THR A 1 250 ? -8.139 26.281 32.332 1.00 30.33 250 THR A N 1
ATOM 1810 C CA . THR A 1 250 ? -8.408 27.202 33.467 1.00 30.33 250 THR A CA 1
ATOM 1811 C C . THR A 1 250 ? -9.730 27.974 33.399 1.00 30.33 250 THR A C 1
ATOM 1813 O O . THR A 1 250 ? -10.021 28.761 34.301 1.00 30.33 250 THR A O 1
ATOM 1816 N N . THR A 1 251 ? -10.572 27.753 32.388 1.00 30.41 251 THR A N 1
ATOM 1817 C CA . THR A 1 251 ? -11.910 28.360 32.332 1.00 30.41 251 THR A CA 1
ATOM 1818 C C . THR A 1 251 ? -12.961 27.338 31.922 1.00 30.41 251 THR A C 1
ATOM 1820 O O . THR A 1 251 ? -12.939 26.813 30.815 1.00 30.41 251 THR A O 1
ATOM 1823 N N . THR A 1 252 ? -13.902 27.065 32.826 1.00 31.41 252 THR A N 1
ATOM 1824 C CA . THR A 1 252 ? -15.076 26.214 32.594 1.00 31.41 252 THR A CA 1
ATOM 1825 C C . THR A 1 252 ? -16.100 26.990 31.752 1.00 31.41 252 THR A C 1
ATOM 1827 O O . THR A 1 252 ? -16.663 27.968 32.256 1.00 31.41 252 THR A O 1
ATOM 1830 N N . PRO A 1 253 ? -16.374 26.634 30.483 1.00 26.36 253 PRO A N 1
ATOM 1831 C CA . PRO A 1 253 ? -17.481 27.227 29.746 1.00 26.36 253 PRO A CA 1
ATOM 1832 C C . PRO A 1 253 ? -18.790 26.580 30.211 1.00 26.36 253 PRO A C 1
ATOM 1834 O O . PRO A 1 253 ? -18.864 25.367 30.393 1.00 26.36 253 PRO A O 1
ATOM 1837 N N . ALA A 1 254 ? -19.835 27.385 30.396 1.00 27.47 254 ALA A N 1
ATOM 1838 C CA . ALA A 1 254 ? -21.168 26.878 30.697 1.00 27.47 254 ALA A CA 1
ATOM 1839 C C . ALA A 1 254 ? -21.729 26.122 29.482 1.00 27.47 254 ALA A C 1
ATOM 1841 O O . ALA A 1 254 ? -21.908 26.710 28.413 1.00 27.47 254 ALA A O 1
ATOM 1842 N N . VAL A 1 255 ? -22.027 24.834 29.652 1.00 29.20 255 VAL A N 1
ATOM 1843 C CA . VAL A 1 255 ? -22.754 24.040 28.657 1.00 29.20 255 VAL A CA 1
ATOM 1844 C C . VAL A 1 255 ? -24.223 24.464 28.707 1.00 29.20 255 VAL A C 1
ATOM 1846 O O . VAL A 1 255 ? -24.923 24.211 29.685 1.00 29.20 255 VAL A O 1
ATOM 1849 N N . VAL A 1 256 ? -24.692 25.153 27.666 1.00 26.05 256 VAL A N 1
ATOM 1850 C CA . VAL A 1 256 ? -26.107 25.517 27.508 1.00 26.05 256 VAL A CA 1
ATOM 1851 C C . VAL A 1 256 ? -26.759 24.491 26.585 1.00 26.05 256 VAL A C 1
ATOM 1853 O O . VAL A 1 256 ? -26.709 24.633 25.365 1.00 26.05 256 VAL A O 1
ATOM 1856 N N . ILE A 1 257 ? -27.368 23.451 27.160 1.00 29.58 257 ILE A N 1
ATOM 1857 C CA . ILE A 1 257 ? -28.181 22.485 26.406 1.00 29.58 257 ILE A CA 1
ATOM 1858 C C . ILE A 1 257 ? -29.596 23.067 26.269 1.00 29.58 257 ILE A C 1
ATOM 1860 O O . ILE A 1 257 ? -30.325 23.189 27.250 1.00 29.58 257 ILE A O 1
ATOM 1864 N N . ASN A 1 258 ? -29.976 23.467 25.051 1.00 24.52 258 ASN A N 1
ATOM 1865 C CA . ASN A 1 258 ? -31.275 24.090 24.740 1.00 24.52 258 ASN A CA 1
ATOM 1866 C C . ASN A 1 258 ? -32.345 23.087 24.249 1.00 24.52 258 ASN A C 1
ATOM 1868 O O . ASN A 1 258 ? -33.329 23.498 23.628 1.00 24.52 258 ASN A O 1
ATOM 1872 N N . SER A 1 259 ? -32.186 21.784 24.503 1.00 28.56 259 SER A N 1
ATOM 1873 C CA . SER A 1 259 ? -33.160 20.751 24.122 1.00 28.56 259 SER A CA 1
ATOM 1874 C C . SER A 1 259 ? -33.922 20.201 25.336 1.00 28.56 259 SER A C 1
ATOM 1876 O O . SER A 1 259 ? -33.438 20.180 26.467 1.00 28.56 259 SER A O 1
ATOM 1878 N N . LYS A 1 260 ? -35.184 19.809 25.108 1.00 25.81 260 LYS A N 1
ATOM 1879 C CA . LYS A 1 260 ? -36.012 19.131 26.114 1.00 25.81 260 LYS A CA 1
ATOM 1880 C C . LYS A 1 260 ? -35.399 17.764 26.430 1.00 25.81 260 LYS A C 1
ATOM 1882 O O . LYS A 1 260 ? -35.028 17.041 25.514 1.00 25.81 260 LYS A O 1
ATOM 1887 N N . VAL A 1 261 ? -35.360 17.432 27.720 1.00 30.62 261 VAL A N 1
ATOM 1888 C CA . VAL A 1 261 ? -34.761 16.238 28.351 1.00 30.62 261 VAL A CA 1
ATOM 1889 C C . VAL A 1 261 ? -35.495 14.933 27.983 1.00 30.62 261 VAL A C 1
ATOM 1891 O O . VAL A 1 261 ? -35.980 14.221 28.855 1.00 30.62 261 VAL A O 1
ATOM 1894 N N . GLU A 1 262 ? -35.640 14.625 26.696 1.00 28.11 262 GLU A N 1
ATOM 1895 C CA . GLU A 1 262 ? -36.161 13.325 26.239 1.00 28.11 262 GLU A CA 1
ATOM 1896 C C . GLU A 1 262 ? -35.176 12.546 25.361 1.00 28.11 262 GLU A C 1
ATOM 1898 O O . GLU A 1 262 ? -35.258 11.326 25.343 1.00 28.11 262 GLU A O 1
ATOM 1903 N N . GLU A 1 263 ? -34.178 13.187 24.754 1.00 31.72 263 GLU A N 1
ATOM 1904 C CA . GLU A 1 263 ? -33.072 12.513 24.065 1.00 31.72 263 GLU A CA 1
ATOM 1905 C C . GLU A 1 263 ? -31.842 13.423 24.159 1.00 31.72 263 GLU A C 1
ATOM 1907 O O . GLU A 1 263 ? -31.824 14.501 23.574 1.00 31.72 263 GLU A O 1
ATOM 1912 N N . ILE A 1 264 ? -30.842 13.023 24.948 1.00 35.84 264 ILE A N 1
ATOM 1913 C CA . ILE A 1 264 ? -29.471 13.518 24.795 1.00 35.84 264 ILE A CA 1
ATOM 1914 C C . ILE A 1 264 ? -28.734 12.365 24.136 1.00 35.84 264 ILE A C 1
ATOM 1916 O O . ILE A 1 264 ? -28.593 11.295 24.734 1.00 35.84 264 ILE A O 1
ATOM 1920 N N . THR A 1 265 ? -28.339 12.545 22.884 1.00 34.34 265 THR A N 1
ATOM 1921 C CA . THR A 1 265 ? -27.562 11.527 22.172 1.00 34.34 265 THR A CA 1
ATOM 1922 C C . THR A 1 265 ? -26.090 11.632 22.574 1.00 34.34 265 THR A C 1
ATOM 1924 O O . THR A 1 265 ? -25.596 12.719 22.873 1.00 34.34 265 THR A O 1
ATOM 1927 N N . LEU A 1 266 ? -25.369 10.504 22.610 1.00 39.38 266 LEU A N 1
ATOM 1928 C CA . LEU A 1 266 ? -23.927 10.499 22.899 1.00 39.38 266 LEU A CA 1
ATOM 1929 C C . LEU A 1 266 ? -23.158 11.371 21.885 1.00 39.38 266 LEU A C 1
ATOM 1931 O O . LEU A 1 266 ? -22.179 12.013 22.254 1.00 39.38 266 LEU A O 1
ATOM 1935 N N . ASP A 1 267 ? -23.666 11.479 20.655 1.00 37.44 267 ASP A N 1
ATOM 1936 C CA . ASP A 1 267 ? -23.120 12.326 19.591 1.00 37.44 267 ASP A CA 1
ATOM 1937 C C . ASP A 1 267 ? -23.158 13.826 19.948 1.00 37.44 267 ASP A C 1
ATOM 1939 O O . ASP A 1 267 ? -22.175 14.528 19.722 1.00 37.44 267 ASP A O 1
ATOM 1943 N N . GLU A 1 268 ? -24.220 14.320 20.599 1.00 36.53 268 GLU A N 1
ATOM 1944 C CA . GLU A 1 268 ? -24.302 15.719 21.068 1.00 36.53 268 GLU A CA 1
ATOM 1945 C C . GLU A 1 268 ? -23.307 16.011 22.206 1.00 36.53 268 GLU A C 1
ATOM 1947 O O . GLU A 1 268 ? -22.787 17.125 22.329 1.00 36.53 268 GLU A O 1
ATOM 1952 N N . VAL A 1 269 ? -23.006 15.008 23.034 1.00 38.91 269 VAL A N 1
ATOM 1953 C CA . VAL A 1 269 ? -22.021 15.112 24.124 1.00 38.91 269 VAL A CA 1
ATOM 1954 C C . VAL A 1 269 ? -20.593 15.072 23.567 1.00 38.91 269 VAL A C 1
ATOM 1956 O O . VAL A 1 269 ? -19.752 15.876 23.973 1.00 38.91 269 VAL A O 1
ATOM 1959 N N . ILE A 1 270 ? -20.333 14.199 22.590 1.00 37.69 270 ILE A N 1
ATOM 1960 C CA . ILE A 1 270 ? -19.034 14.059 21.920 1.00 37.69 270 ILE A CA 1
ATOM 1961 C C . ILE A 1 270 ? -18.712 15.288 21.057 1.00 37.69 270 ILE A C 1
ATOM 1963 O O . ILE A 1 270 ? -17.594 15.796 21.141 1.00 37.69 270 ILE A O 1
ATOM 1967 N N . GLU A 1 271 ? -19.658 15.824 20.273 1.00 35.31 271 GLU A N 1
ATOM 1968 C CA . GLU A 1 271 ? -19.437 17.056 19.493 1.00 35.31 271 GLU A CA 1
ATOM 1969 C C . GLU A 1 271 ? -19.072 18.239 20.403 1.00 35.31 271 GLU A C 1
ATOM 1971 O O . GLU A 1 271 ? -18.159 19.009 20.101 1.00 35.31 271 GLU A O 1
ATOM 1976 N N . THR A 1 272 ? -19.708 18.339 21.573 1.00 37.00 272 THR A N 1
ATOM 1977 C CA . THR A 1 272 ? -19.408 19.388 22.559 1.00 37.00 272 THR A CA 1
ATOM 1978 C C . THR A 1 272 ? -17.983 19.256 23.127 1.00 37.00 272 THR A C 1
ATOM 1980 O O . THR A 1 272 ? -17.298 20.262 23.335 1.00 37.00 272 THR A O 1
ATOM 1983 N N . GLU A 1 273 ? -17.495 18.027 23.312 1.00 36.44 273 GLU A N 1
ATOM 1984 C CA . GLU A 1 273 ? -16.150 17.721 23.817 1.00 36.44 273 GLU A CA 1
ATOM 1985 C C . GLU A 1 273 ? -15.049 17.907 22.751 1.00 36.44 273 GLU A C 1
ATOM 1987 O O . GLU A 1 273 ? -13.961 18.418 23.039 1.00 36.44 273 GLU A O 1
ATOM 1992 N N . VAL A 1 274 ? -15.335 17.585 21.485 1.00 35.06 274 VAL A N 1
ATOM 1993 C CA . VAL A 1 274 ? -14.436 17.873 20.353 1.00 35.06 274 VAL A CA 1
ATOM 1994 C C . VAL A 1 274 ? -14.274 19.388 20.167 1.00 35.06 274 VAL A C 1
ATOM 1996 O O . VAL A 1 274 ? -13.147 19.865 20.001 1.00 35.06 274 VAL A O 1
ATOM 1999 N N . GLN A 1 275 ? -15.355 20.170 20.295 1.00 33.59 275 GLN A N 1
ATOM 2000 C CA . GLN A 1 275 ? -15.289 21.638 20.314 1.00 33.59 275 GLN A CA 1
ATOM 2001 C C . GLN A 1 275 ? -14.476 22.177 21.509 1.00 33.59 275 GLN A C 1
ATOM 2003 O O . GLN A 1 275 ? -13.757 23.172 21.365 1.00 33.59 275 GLN A O 1
ATOM 2008 N N . ARG A 1 276 ? -14.557 21.529 22.682 1.00 35.88 276 ARG A N 1
ATOM 2009 C CA . ARG A 1 276 ? -13.765 21.875 23.877 1.00 35.88 276 ARG A CA 1
ATOM 2010 C C . ARG A 1 276 ? -12.265 21.695 23.626 1.00 35.88 276 ARG A C 1
ATOM 2012 O O . ARG A 1 276 ? -11.487 22.591 23.941 1.00 35.88 276 ARG A O 1
ATOM 2019 N N . ASN A 1 277 ? -11.867 20.588 22.996 1.00 34.34 277 ASN A N 1
ATOM 2020 C CA . ASN A 1 277 ?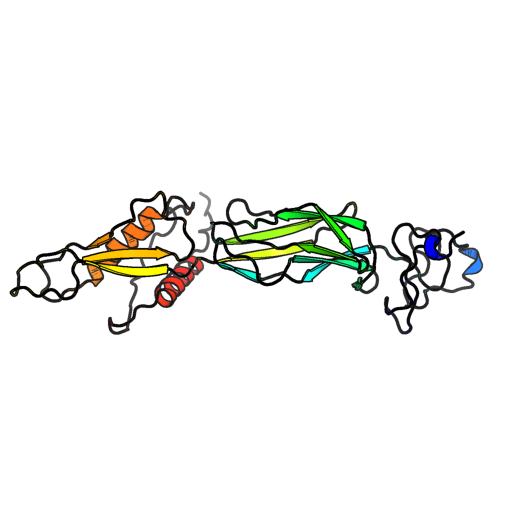 -10.461 20.269 22.726 1.00 34.34 277 ASN A CA 1
ATOM 2021 C C . ASN A 1 277 ? -9.856 21.082 21.560 1.00 34.34 277 ASN A C 1
ATOM 2023 O O . ASN A 1 277 ? -8.661 21.371 21.582 1.00 34.34 277 ASN A O 1
ATOM 2027 N N . GLN A 1 278 ? -10.651 21.519 20.573 1.00 34.16 278 GLN A N 1
ATOM 2028 C CA . GLN A 1 278 ? -10.167 22.390 19.483 1.00 34.16 278 GLN A CA 1
ATOM 2029 C C . GLN A 1 278 ? -9.830 23.824 19.940 1.00 34.16 278 GLN A C 1
ATOM 2031 O O . GLN A 1 278 ? -8.987 24.482 19.326 1.00 34.16 278 GLN A O 1
ATOM 2036 N N . ASN A 1 279 ? -10.437 24.301 21.032 1.00 35.12 279 ASN A N 1
ATOM 2037 C CA . ASN A 1 279 ? -10.172 25.630 21.599 1.00 35.12 279 ASN A CA 1
ATOM 2038 C C . ASN A 1 279 ? -8.951 25.674 22.543 1.00 35.12 279 ASN A C 1
ATOM 2040 O O . ASN A 1 279 ? -8.557 26.755 22.985 1.00 35.12 279 ASN A O 1
ATOM 2044 N N . CYS A 1 280 ? -8.311 24.533 22.808 1.00 36.94 280 CYS A N 1
ATOM 2045 C CA . CYS A 1 280 ? -7.076 24.437 23.582 1.00 36.94 280 CYS A CA 1
ATOM 2046 C C . CYS A 1 280 ? -5.853 24.590 22.656 1.00 36.94 280 CYS A C 1
ATOM 2048 O O . CYS A 1 280 ? -5.277 23.609 22.192 1.00 36.94 280 CYS A O 1
ATOM 2050 N N . GLN A 1 281 ? -5.448 25.828 22.353 1.00 34.47 281 GLN A N 1
ATOM 2051 C CA . GLN A 1 281 ? -4.144 26.108 21.728 1.00 34.47 281 GLN A CA 1
ATOM 2052 C C . GLN A 1 281 ? -3.046 26.198 22.807 1.00 34.47 281 GLN A C 1
ATOM 2054 O O . GLN A 1 281 ? -3.323 26.686 23.905 1.00 34.47 281 GLN A O 1
ATOM 2059 N N . PRO A 1 282 ? -1.794 25.782 22.525 1.00 33.62 282 PRO A N 1
ATOM 2060 C CA . PRO A 1 282 ? -0.707 25.872 23.494 1.00 33.62 282 PRO A CA 1
ATOM 2061 C C . PRO A 1 282 ? -0.451 27.336 23.871 1.00 33.62 282 PRO A C 1
ATOM 2063 O O . PRO A 1 282 ? -0.214 28.183 23.006 1.00 33.62 282 PRO A O 1
ATOM 2066 N N . VAL A 1 283 ? -0.477 27.640 25.170 1.00 38.34 283 VAL A N 1
ATOM 2067 C CA . VAL A 1 283 ? -0.061 28.949 25.678 1.00 38.34 283 VAL A CA 1
ATOM 2068 C C . VAL A 1 283 ? 1.439 29.070 25.416 1.00 38.34 283 VAL A C 1
ATOM 2070 O O . VAL A 1 283 ? 2.244 28.356 26.010 1.00 38.34 283 VAL A O 1
ATOM 2073 N N . GLY A 1 284 ? 1.822 29.928 24.470 1.00 37.16 284 GLY A N 1
ATOM 2074 C CA . GLY A 1 284 ? 3.224 30.229 24.207 1.00 37.16 284 GLY A CA 1
ATOM 2075 C C . GLY A 1 284 ? 3.888 30.739 25.484 1.00 37.16 284 GLY A C 1
ATOM 2076 O O . GLY A 1 284 ? 3.434 31.725 26.061 1.00 37.16 284 GLY A O 1
ATOM 2077 N N . ASN A 1 285 ? 4.955 30.067 25.920 1.00 35.50 285 ASN A N 1
ATOM 2078 C CA . ASN A 1 285 ? 5.777 30.517 27.039 1.00 35.50 285 ASN A CA 1
ATOM 2079 C C . ASN A 1 285 ? 6.325 31.919 26.739 1.00 35.50 285 ASN A C 1
ATOM 2081 O O . ASN A 1 285 ? 7.239 32.077 25.928 1.00 35.50 285 ASN A O 1
ATOM 2085 N N . SER A 1 286 ? 5.787 32.938 27.408 1.00 35.16 286 SER A N 1
ATOM 2086 C CA . SER A 1 286 ? 6.459 34.224 27.555 1.00 35.16 286 SER A CA 1
ATOM 2087 C C . SER A 1 286 ? 7.574 34.057 28.582 1.00 35.16 286 SER A C 1
ATOM 2089 O O . SER A 1 286 ? 7.314 33.853 29.765 1.00 35.16 286 SER A O 1
ATOM 2091 N N . SER A 1 287 ? 8.807 34.108 28.096 1.00 39.28 287 SER A N 1
ATOM 2092 C CA . SER A 1 287 ? 10.032 34.181 28.885 1.00 39.28 287 SER A CA 1
ATOM 2093 C C . SER A 1 287 ? 10.054 35.421 29.787 1.00 39.28 287 SER A C 1
ATOM 2095 O O . SER A 1 287 ? 10.007 36.539 29.267 1.00 39.28 287 SER A O 1
ATOM 2097 N N . GLU A 1 288 ? 10.216 35.206 31.092 1.00 39.00 288 GLU A N 1
ATOM 2098 C CA . GLU A 1 288 ? 10.973 36.087 31.995 1.00 39.00 288 GLU A CA 1
ATOM 2099 C C . GLU A 1 288 ? 12.228 35.351 32.477 1.00 39.00 288 GLU A C 1
ATOM 2101 O O . GLU A 1 288 ? 12.135 34.125 32.725 1.00 39.00 288 GLU A O 1
#

Sequence (288 aa):
MNPQDSRLAPLGDYGGPTQTHALLPDSPALDVGDNAQLMGLTTDQRGAVRIINTTVDIGAFEFQGIALIAAAGDGQNTTVNTSFATNLQVQVVETFENKPLPAEGIEITLTPLGTQANADLGNTTLTTDNSGIATTTATANTVTGNYQVAATATGLTAVNFNLTNDPGSGILTILTGNNQNTTVNTAFADNLQIQVAEINFDLTNIAAPVVVVPGDSTTNTGDFTTNFTSVLQSVLDELPEYGLEESACTTTPAVVINSKVEEITLDEVIETEVQRNQNCQPVGNSSE